Protein AF-A0A8E2AHJ7-F1 (afdb_monomer)

Mean predicted aligned error: 12.25 Å

Radius of gyration: 20.51 Å; Cα contacts (8 Å, |Δi|>4): 464; chains: 1; bounding box: 54×48×53 Å

Organism: NCBI:txid1052685

Structure (mmCIF, N/CA/C/O backbone):
data_AF-A0A8E2AHJ7-F1
#
_entry.id   AF-A0A8E2AHJ7-F1
#
loop_
_atom_site.group_PDB
_atom_site.id
_atom_site.type_symbol
_atom_site.label_atom_id
_atom_site.label_alt_id
_atom_site.label_comp_id
_atom_site.label_asym_id
_atom_site.label_entity_id
_atom_site.label_seq_id
_atom_site.pdbx_PDB_ins_code
_atom_site.Cartn_x
_atom_site.Cartn_y
_atom_site.Cartn_z
_atom_site.occupancy
_atom_site.B_iso_or_equiv
_atom_site.auth_seq_id
_atom_site.auth_comp_id
_atom_site.auth_asym_id
_atom_site.auth_atom_id
_atom_site.pdbx_PDB_model_num
ATOM 1 N N . CYS A 1 1 ? 23.697 7.535 -4.013 1.00 38.28 1 CYS A N 1
ATOM 2 C CA . CYS A 1 1 ? 24.866 7.432 -4.912 1.00 38.28 1 CYS A CA 1
ATOM 3 C C . CYS A 1 1 ? 24.316 6.979 -6.251 1.00 38.28 1 CYS A C 1
ATOM 5 O O . CYS A 1 1 ? 23.629 5.972 -6.249 1.00 38.28 1 CYS A O 1
ATOM 7 N N . GLY A 1 2 ? 24.508 7.725 -7.342 1.00 50.25 2 GLY A N 1
ATOM 8 C CA . GLY A 1 2 ? 23.989 7.288 -8.643 1.00 50.25 2 GLY A CA 1
ATOM 9 C C . GLY A 1 2 ? 24.687 6.004 -9.087 1.00 50.25 2 GLY A C 1
ATOM 10 O O . GLY A 1 2 ? 25.891 5.860 -8.881 1.00 50.25 2 GLY A O 1
ATOM 11 N N . TRP A 1 3 ? 23.940 5.066 -9.654 1.00 55.50 3 TRP A N 1
ATOM 12 C CA . TRP A 1 3 ? 24.527 3.884 -10.275 1.00 55.50 3 TRP A CA 1
ATOM 13 C C . TRP A 1 3 ? 25.276 4.300 -11.548 1.00 55.50 3 TRP A C 1
ATOM 15 O O . TRP A 1 3 ? 24.786 5.137 -12.306 1.00 55.50 3 TRP A O 1
ATOM 25 N N . SER A 1 4 ? 26.453 3.722 -11.791 1.00 62.28 4 SER A N 1
ATOM 26 C CA . SER A 1 4 ? 27.166 3.890 -13.060 1.00 62.28 4 SER A CA 1
ATOM 27 C C . SER A 1 4 ? 26.562 3.004 -14.151 1.00 62.28 4 SER A C 1
ATOM 29 O O . SER A 1 4 ? 25.993 1.951 -13.857 1.00 62.28 4 SER A O 1
ATOM 31 N N . ASP A 1 5 ? 26.762 3.382 -15.417 1.00 65.88 5 ASP A N 1
ATOM 32 C CA . ASP A 1 5 ? 26.319 2.603 -16.584 1.00 65.88 5 ASP A CA 1
ATOM 33 C C . ASP A 1 5 ? 26.797 1.139 -16.537 1.00 65.88 5 ASP A C 1
ATOM 35 O O . ASP A 1 5 ? 26.040 0.220 -16.845 1.00 65.88 5 ASP A O 1
ATOM 39 N N . SER A 1 6 ? 28.030 0.907 -16.074 1.00 67.50 6 SER A N 1
ATOM 40 C CA . SER A 1 6 ? 28.601 -0.434 -15.895 1.00 67.50 6 SER A CA 1
ATOM 41 C C . SER A 1 6 ? 27.872 -1.269 -14.838 1.00 67.50 6 SER A C 1
ATOM 43 O O . SER A 1 6 ? 27.636 -2.455 -15.055 1.00 67.50 6 SER A O 1
ATOM 45 N N . SER A 1 7 ? 27.478 -0.667 -13.712 1.00 65.12 7 SER A N 1
ATOM 46 C CA . SER A 1 7 ? 26.791 -1.370 -12.621 1.00 65.12 7 SER A CA 1
ATOM 47 C C . SER A 1 7 ? 25.373 -1.776 -13.007 1.00 65.12 7 SER A C 1
ATOM 49 O O . SER A 1 7 ? 24.888 -2.824 -12.589 1.00 65.12 7 SER A O 1
ATOM 51 N N . VAL A 1 8 ? 24.700 -0.967 -13.825 1.00 64.06 8 VAL A N 1
ATOM 52 C CA . VAL A 1 8 ? 23.354 -1.296 -14.306 1.00 64.06 8 VAL A CA 1
ATOM 53 C C . VAL A 1 8 ? 23.401 -2.333 -15.423 1.00 64.06 8 VAL A C 1
ATOM 55 O O . VAL A 1 8 ? 22.546 -3.212 -15.440 1.00 64.06 8 VAL A O 1
ATOM 58 N N . GLN A 1 9 ? 24.401 -2.291 -16.313 1.00 67.69 9 GLN A N 1
ATOM 59 C CA . GLN A 1 9 ? 24.616 -3.378 -17.273 1.00 67.69 9 GLN A CA 1
ATOM 60 C C . GLN A 1 9 ? 24.907 -4.698 -16.545 1.00 67.69 9 GLN A C 1
ATOM 62 O O . GLN A 1 9 ? 24.302 -5.712 -16.872 1.00 67.69 9 GLN A O 1
ATOM 67 N N . GLY A 1 10 ? 25.735 -4.673 -15.494 1.00 68.38 10 GLY A N 1
ATOM 68 C CA . GLY A 1 10 ? 25.965 -5.844 -14.644 1.00 68.38 10 GLY A CA 1
ATOM 69 C C . GLY A 1 10 ? 24.680 -6.365 -13.988 1.00 68.38 10 GLY A C 1
ATOM 70 O O . GLY A 1 10 ? 24.435 -7.568 -13.988 1.00 68.38 10 GLY A O 1
ATOM 71 N N . LEU A 1 11 ? 23.810 -5.476 -13.492 1.00 70.00 11 LEU A N 1
ATOM 72 C CA . LEU A 1 11 ? 22.492 -5.863 -12.974 1.00 70.00 11 LEU A CA 1
ATOM 73 C C . LEU A 1 11 ? 21.618 -6.506 -14.059 1.00 70.00 11 LEU A C 1
ATOM 75 O O . LEU A 1 11 ? 20.993 -7.533 -13.812 1.00 70.00 11 LEU A O 1
ATOM 79 N N . ALA A 1 12 ? 21.574 -5.907 -15.245 1.00 68.44 12 ALA A N 1
ATOM 80 C CA . ALA A 1 12 ? 20.868 -6.433 -16.405 1.00 68.44 12 ALA A CA 1
ATOM 81 C C . ALA A 1 12 ? 21.343 -7.857 -16.753 1.00 68.44 12 ALA A C 1
ATOM 83 O O . ALA A 1 12 ? 20.523 -8.770 -16.857 1.00 68.44 12 ALA A O 1
ATOM 84 N N . ASP A 1 13 ? 22.653 -8.066 -16.850 1.00 69.56 13 ASP A N 1
ATOM 85 C CA . ASP A 1 13 ? 23.241 -9.365 -17.182 1.00 69.56 13 ASP A CA 1
ATOM 86 C C . ASP A 1 13 ? 22.927 -10.419 -16.107 1.00 69.56 13 ASP A C 1
ATOM 88 O O . ASP A 1 13 ? 22.545 -11.544 -16.435 1.00 69.56 13 ASP A O 1
ATOM 92 N N . VAL A 1 14 ? 22.991 -10.047 -14.821 1.00 74.38 14 VAL A N 1
ATOM 93 C CA . VAL A 1 14 ? 22.591 -10.921 -13.704 1.00 74.38 14 VAL A CA 1
ATOM 94 C C . VAL A 1 14 ? 21.113 -11.291 -13.803 1.00 74.38 14 VAL A C 1
ATOM 96 O O . VAL A 1 14 ? 20.769 -12.466 -13.710 1.00 74.38 14 VAL A O 1
ATOM 99 N N . LEU A 1 15 ? 20.226 -10.319 -14.023 1.00 73.88 15 LEU A N 1
ATOM 100 C CA . LEU A 1 15 ? 18.787 -10.569 -14.137 1.00 73.88 15 LEU A CA 1
ATOM 101 C C . LEU A 1 15 ? 18.451 -11.463 -15.338 1.00 73.88 15 LEU A C 1
ATOM 103 O O . LEU A 1 15 ? 17.603 -12.346 -15.219 1.00 73.88 15 LEU A O 1
ATOM 107 N N . ALA A 1 16 ? 19.141 -11.282 -16.466 1.00 70.62 16 ALA A N 1
ATOM 108 C CA . ALA A 1 16 ? 18.987 -12.126 -17.648 1.00 70.62 16 ALA A CA 1
ATOM 109 C C . ALA A 1 16 ? 19.493 -13.564 -17.424 1.00 70.62 16 ALA A C 1
ATOM 111 O O . ALA A 1 16 ? 18.956 -14.503 -18.011 1.00 70.62 16 ALA A O 1
ATOM 112 N N . ALA A 1 17 ? 20.506 -13.742 -16.571 1.00 74.06 17 ALA A N 1
ATOM 113 C CA . ALA A 1 17 ? 21.100 -15.039 -16.259 1.00 74.06 17 ALA A CA 1
ATOM 114 C C . ALA A 1 17 ? 20.344 -15.840 -15.184 1.00 74.06 17 ALA A C 1
ATOM 116 O O . ALA A 1 17 ? 20.667 -17.009 -14.975 1.00 74.06 17 ALA A O 1
ATOM 117 N N . LEU A 1 18 ? 19.358 -15.250 -14.497 1.00 70.19 18 LEU A N 1
ATOM 118 C CA . LEU A 1 18 ? 18.588 -15.907 -13.439 1.00 70.19 18 LEU A CA 1
ATOM 119 C C . LEU A 1 18 ? 17.282 -16.514 -13.991 1.00 70.19 18 LEU A C 1
ATOM 121 O O . LEU A 1 18 ? 16.265 -15.815 -14.071 1.00 70.19 18 LEU A O 1
ATOM 125 N N . PRO A 1 19 ? 17.244 -17.816 -14.343 1.00 62.75 19 PRO A N 1
ATOM 126 C CA . PRO A 1 19 ? 15.999 -18.449 -14.749 1.00 62.75 19 PRO A CA 1
ATOM 127 C C . PRO A 1 19 ? 15.025 -18.493 -13.559 1.00 62.75 19 PRO A C 1
ATOM 129 O O . PRO A 1 19 ? 15.405 -18.835 -12.441 1.00 62.75 19 PRO A O 1
ATOM 132 N N . HIS A 1 20 ? 13.749 -18.186 -13.813 1.00 67.69 20 HIS A N 1
ATOM 133 C CA . HIS A 1 20 ? 12.621 -18.328 -12.870 1.00 67.69 20 HIS A CA 1
ATOM 134 C C . HIS A 1 20 ? 12.448 -17.258 -11.779 1.00 67.69 20 HIS A C 1
ATOM 136 O O . HIS A 1 20 ? 11.695 -17.476 -10.824 1.00 67.69 20 HIS A O 1
ATOM 142 N N . VAL A 1 21 ? 13.053 -16.077 -11.913 1.00 71.69 21 VAL A N 1
ATOM 143 C CA . VAL A 1 21 ? 12.698 -14.947 -11.038 1.00 71.69 21 VAL A CA 1
ATOM 144 C C . VAL A 1 21 ? 11.273 -14.495 -11.355 1.00 71.69 21 VAL A C 1
ATOM 146 O O . VAL A 1 21 ? 11.009 -13.947 -12.415 1.00 71.69 21 VAL A O 1
ATOM 149 N N . VAL A 1 22 ? 10.351 -14.718 -10.419 1.00 72.12 22 VAL A N 1
ATOM 150 C CA . VAL A 1 22 ? 8.937 -14.306 -10.529 1.00 72.12 22 VAL A CA 1
ATOM 151 C C . VAL A 1 22 ? 8.574 -13.163 -9.576 1.00 72.12 22 VAL A C 1
ATOM 153 O O . VAL A 1 22 ? 7.546 -12.514 -9.752 1.00 72.12 22 VAL A O 1
ATOM 156 N N . HIS A 1 23 ? 9.418 -12.885 -8.583 1.00 72.94 23 HIS A N 1
ATOM 157 C CA . HIS A 1 23 ? 9.268 -11.776 -7.645 1.00 72.94 23 HIS A CA 1
ATOM 158 C C . HIS A 1 23 ? 10.588 -11.023 -7.579 1.00 72.94 23 HIS A C 1
ATOM 160 O O . HIS A 1 23 ? 11.624 -11.624 -7.299 1.00 72.94 23 HIS A O 1
ATOM 166 N N . LEU A 1 24 ? 10.554 -9.720 -7.836 1.00 74.62 24 LEU A N 1
ATOM 167 C CA . LEU A 1 24 ? 11.760 -8.905 -7.896 1.00 74.62 24 LEU A CA 1
ATOM 168 C C . LEU A 1 24 ? 11.605 -7.651 -7.034 1.00 74.62 24 LEU A C 1
ATOM 170 O O . LEU A 1 24 ? 10.541 -7.035 -7.012 1.00 74.62 24 LEU A O 1
ATOM 174 N N . ARG A 1 25 ? 12.671 -7.263 -6.328 1.00 70.12 25 ARG A N 1
ATOM 175 C CA . ARG A 1 25 ? 12.773 -5.978 -5.630 1.00 70.12 25 ARG A CA 1
ATOM 176 C C . ARG A 1 25 ? 13.968 -5.215 -6.180 1.00 70.12 25 ARG A C 1
ATOM 178 O O . ARG A 1 25 ? 15.078 -5.733 -6.150 1.00 70.12 25 ARG A O 1
ATOM 185 N N . LEU A 1 26 ? 13.745 -3.995 -6.654 1.00 68.81 26 LEU A N 1
ATOM 186 C CA . LEU A 1 26 ? 14.779 -3.148 -7.238 1.00 68.81 26 LEU A CA 1
ATOM 187 C C . LEU A 1 26 ? 14.866 -1.809 -6.513 1.00 68.81 26 LEU A C 1
ATOM 189 O O . LEU A 1 26 ? 13.875 -1.098 -6.358 1.00 68.81 26 LEU A O 1
ATOM 193 N N . GLY A 1 27 ? 16.076 -1.444 -6.101 1.00 67.69 27 GLY A N 1
ATOM 194 C CA . GLY A 1 27 ? 16.412 -0.063 -5.778 1.00 67.69 27 GLY A CA 1
ATOM 195 C C . GLY A 1 27 ? 16.824 0.652 -7.061 1.00 67.69 27 GLY A C 1
ATOM 196 O O . GLY A 1 27 ? 17.926 0.408 -7.540 1.00 67.69 27 GLY A O 1
ATOM 197 N N . ILE A 1 28 ? 15.950 1.475 -7.643 1.00 61.97 28 ILE A N 1
ATOM 198 C CA . ILE A 1 28 ? 16.206 2.141 -8.927 1.00 61.97 28 ILE A CA 1
ATOM 199 C C . ILE A 1 28 ? 16.448 3.629 -8.681 1.00 61.97 28 ILE A C 1
ATOM 201 O O . ILE A 1 28 ? 15.504 4.400 -8.512 1.00 61.97 28 ILE A O 1
ATOM 205 N N . ASP A 1 29 ? 17.707 4.052 -8.722 1.00 57.47 29 ASP A N 1
ATOM 206 C CA . ASP A 1 29 ? 18.032 5.474 -8.848 1.00 57.47 29 ASP A CA 1
ATOM 207 C C . ASP A 1 29 ? 17.966 5.885 -10.332 1.0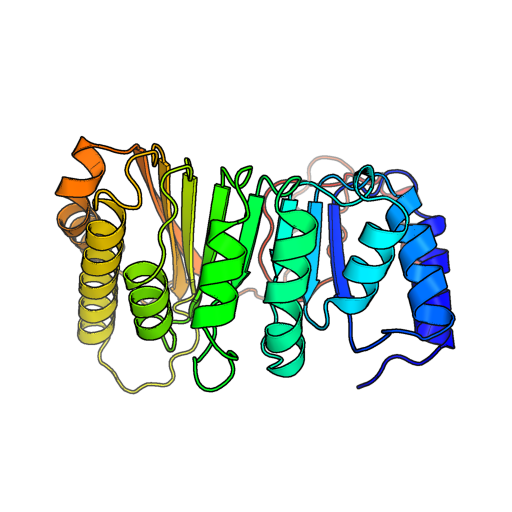0 57.47 29 ASP A C 1
ATOM 209 O O . ASP A 1 29 ? 18.129 5.063 -11.220 1.00 57.47 29 ASP A O 1
ATOM 213 N N . ARG A 1 30 ? 17.633 7.147 -10.620 1.00 58.06 30 ARG A N 1
ATOM 214 C CA . ARG A 1 30 ? 17.278 7.687 -11.957 1.00 58.06 30 ARG A CA 1
ATOM 215 C C . ARG A 1 30 ? 18.035 7.075 -13.161 1.00 58.06 30 ARG A C 1
ATOM 217 O O . ARG A 1 30 ? 19.169 7.462 -13.415 1.00 58.06 30 ARG A O 1
ATOM 224 N N . PHE A 1 31 ? 17.350 6.275 -13.991 1.00 56.44 31 PHE A N 1
ATOM 225 C CA . PHE A 1 31 ? 17.853 5.796 -15.305 1.00 56.44 31 PHE A CA 1
ATOM 226 C C . PHE A 1 31 ? 17.007 6.233 -16.507 1.00 56.44 31 PHE A C 1
ATOM 228 O O . PHE A 1 31 ? 17.090 5.655 -17.585 1.00 56.44 31 PHE A O 1
ATOM 235 N N . VAL A 1 32 ? 16.123 7.210 -16.323 1.00 55.34 32 VAL A N 1
ATOM 236 C CA . VAL A 1 32 ? 15.108 7.542 -17.332 1.00 55.34 32 VAL A CA 1
ATOM 237 C C . VAL A 1 32 ? 15.762 8.117 -18.587 1.00 55.34 32 VAL A C 1
ATOM 239 O O . VAL A 1 32 ? 16.493 9.102 -18.491 1.00 55.34 32 VAL A O 1
ATOM 242 N N . GLY A 1 33 ? 15.469 7.532 -19.751 1.00 53.22 33 GLY A N 1
ATOM 243 C CA . GLY A 1 33 ? 15.958 8.022 -21.044 1.00 53.22 33 GLY A CA 1
ATOM 244 C C . GLY A 1 33 ? 17.456 7.820 -21.287 1.00 53.22 33 GLY A C 1
ATOM 245 O O . GLY A 1 33 ? 18.016 8.458 -22.179 1.00 53.22 33 GLY A O 1
ATOM 246 N N . THR A 1 34 ? 18.119 6.964 -20.504 1.00 64.88 34 THR A N 1
ATOM 247 C CA . THR A 1 34 ? 19.483 6.517 -20.801 1.00 64.88 34 THR A CA 1
ATOM 248 C C . THR A 1 34 ? 19.435 5.181 -21.539 1.00 64.88 34 THR A C 1
ATOM 250 O O . THR A 1 34 ? 18.575 4.343 -21.268 1.00 64.88 34 THR A O 1
ATOM 253 N N . ARG A 1 35 ? 20.414 4.934 -22.421 1.00 68.12 35 ARG A N 1
ATOM 254 C CA . ARG A 1 35 ? 20.583 3.643 -23.124 1.00 68.12 35 ARG A CA 1
ATOM 255 C C . ARG A 1 35 ? 20.568 2.447 -22.164 1.00 68.12 35 ARG A C 1
ATOM 257 O O . ARG A 1 35 ? 20.163 1.350 -22.518 1.00 68.12 35 ARG A O 1
ATOM 264 N N . VAL A 1 36 ? 21.036 2.673 -20.946 1.00 65.06 36 VAL A N 1
ATOM 265 C CA . VAL A 1 36 ? 21.163 1.675 -19.894 1.00 65.06 36 VAL A CA 1
ATOM 266 C C . VAL A 1 36 ? 19.824 1.407 -19.191 1.00 65.06 36 VAL A C 1
ATOM 268 O O . VAL A 1 36 ? 19.505 0.254 -18.902 1.00 65.06 36 VAL A O 1
ATOM 271 N N . GLY A 1 37 ? 19.000 2.439 -18.978 1.00 70.50 37 GLY A N 1
ATOM 272 C CA . GLY A 1 37 ? 17.613 2.272 -18.535 1.00 70.50 37 GLY A CA 1
ATOM 273 C C . GLY A 1 37 ? 16.765 1.505 -19.553 1.00 70.50 37 GLY A C 1
ATOM 274 O O . GLY A 1 37 ? 15.953 0.669 -19.160 1.00 70.50 37 GLY A O 1
ATOM 275 N N . ASP A 1 38 ? 17.016 1.723 -20.847 1.00 76.94 38 ASP A N 1
ATOM 276 C CA . ASP A 1 38 ? 16.379 0.978 -21.936 1.00 76.94 38 ASP A CA 1
ATOM 277 C C . ASP A 1 38 ? 16.730 -0.517 -21.906 1.00 76.94 38 ASP A C 1
ATOM 279 O O . ASP A 1 38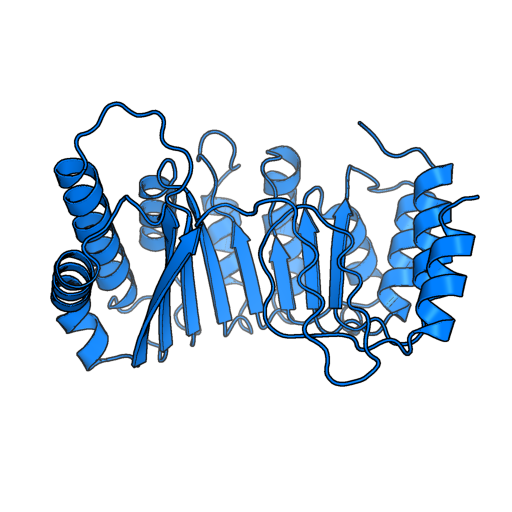 ? 15.827 -1.352 -21.959 1.00 76.94 38 ASP A O 1
ATOM 283 N N . THR A 1 39 ? 18.014 -0.864 -21.742 1.00 75.06 39 THR A N 1
ATOM 284 C CA . THR A 1 39 ? 18.455 -2.265 -21.602 1.00 75.06 39 THR A CA 1
ATOM 285 C C . THR A 1 39 ? 17.795 -2.946 -20.402 1.00 75.06 39 THR A C 1
ATOM 287 O O . THR A 1 39 ? 17.318 -4.078 -20.509 1.00 75.06 39 THR A O 1
ATOM 290 N N . LEU A 1 40 ? 17.740 -2.264 -19.252 1.00 75.75 40 LEU A N 1
ATOM 291 C CA . LEU A 1 40 ? 17.094 -2.802 -18.056 1.00 75.75 40 LEU A CA 1
ATOM 292 C C . LEU A 1 40 ? 15.591 -3.015 -18.286 1.00 75.75 40 LEU A C 1
ATOM 294 O O . LEU A 1 40 ? 15.054 -4.046 -17.881 1.00 75.75 40 LEU A O 1
ATOM 298 N N . ALA A 1 41 ? 14.919 -2.087 -18.973 1.00 79.75 41 ALA A N 1
ATOM 299 C CA . ALA A 1 41 ? 13.510 -2.234 -19.315 1.00 79.75 41 ALA A CA 1
ATOM 300 C C . ALA A 1 41 ? 13.254 -3.439 -20.237 1.00 79.75 41 ALA A C 1
ATOM 302 O O . ALA A 1 41 ? 12.337 -4.220 -19.982 1.00 79.75 41 ALA A O 1
ATOM 303 N N . ASP A 1 42 ? 14.094 -3.641 -21.257 1.00 82.06 42 ASP A N 1
ATOM 304 C CA . ASP A 1 42 ? 13.991 -4.784 -22.175 1.00 82.06 42 ASP A CA 1
ATOM 305 C C . ASP A 1 42 ? 14.136 -6.132 -21.455 1.00 82.06 42 ASP A C 1
ATOM 307 O O . ASP A 1 42 ? 13.495 -7.118 -21.826 1.00 82.06 42 ASP A O 1
ATOM 311 N N . ILE A 1 43 ? 14.981 -6.196 -20.424 1.00 78.50 43 ILE A N 1
ATOM 312 C CA . ILE A 1 43 ? 15.179 -7.410 -19.625 1.00 78.50 43 ILE A CA 1
ATOM 313 C C . ILE A 1 43 ? 13.984 -7.648 -18.713 1.00 78.50 43 ILE A C 1
ATOM 315 O O . ILE A 1 43 ? 13.448 -8.753 -18.703 1.00 78.50 43 ILE A O 1
ATOM 319 N N . LEU A 1 44 ? 13.509 -6.617 -18.011 1.00 78.69 44 LEU A N 1
ATOM 320 C CA . LEU A 1 44 ? 12.347 -6.737 -17.130 1.00 78.69 44 LEU A CA 1
ATOM 321 C C . LEU A 1 44 ? 11.095 -7.192 -17.884 1.00 78.69 44 LEU A C 1
ATOM 323 O O . LEU A 1 44 ? 10.363 -8.043 -17.379 1.00 78.69 44 LEU A O 1
ATOM 327 N N . VAL A 1 45 ? 10.898 -6.705 -19.112 1.00 82.62 45 VAL A N 1
ATOM 328 C CA . VAL A 1 45 ? 9.811 -7.152 -19.994 1.00 82.62 45 VAL A CA 1
ATOM 329 C C . VAL A 1 45 ? 9.906 -8.656 -20.300 1.00 82.62 45 VAL A C 1
ATOM 331 O O . VAL A 1 45 ? 8.896 -9.354 -20.351 1.00 82.62 45 VAL A O 1
ATOM 334 N N . LYS A 1 46 ? 11.118 -9.202 -20.442 1.00 82.19 46 LYS A N 1
ATOM 335 C CA . LYS A 1 46 ? 11.325 -10.635 -20.713 1.00 82.19 46 LYS A CA 1
ATOM 336 C C . LYS A 1 46 ? 11.152 -11.524 -19.478 1.00 82.19 46 LYS A C 1
ATOM 338 O O . LYS A 1 46 ? 10.928 -12.722 -19.636 1.00 82.19 46 LYS A O 1
ATOM 343 N N . MET A 1 47 ? 11.236 -10.974 -18.264 1.00 73.50 47 MET A N 1
ATOM 344 C CA . MET A 1 47 ? 11.287 -11.754 -17.017 1.00 73.50 47 MET A CA 1
ATOM 345 C C . MET A 1 47 ? 9.940 -12.324 -16.529 1.00 73.50 47 MET A C 1
ATOM 347 O O . MET A 1 47 ? 9.932 -13.014 -15.517 1.00 73.50 47 MET A O 1
ATOM 351 N N . GLN A 1 48 ? 8.810 -12.091 -17.214 1.00 75.69 48 GLN A N 1
ATOM 352 C CA . GLN A 1 48 ? 7.474 -12.614 -16.838 1.00 75.69 48 GLN A CA 1
ATOM 353 C C . GLN A 1 48 ? 7.172 -12.526 -15.324 1.00 75.69 48 GLN A C 1
ATOM 355 O O . GLN A 1 48 ? 6.714 -13.482 -14.687 1.00 75.69 48 GLN A O 1
ATOM 360 N N . LEU A 1 49 ? 7.470 -11.373 -14.721 1.00 72.06 49 LEU A N 1
ATOM 361 C CA . LEU A 1 49 ? 7.356 -11.178 -13.278 1.00 72.06 49 LEU A CA 1
ATOM 362 C C . LEU A 1 49 ? 5.890 -11.264 -12.820 1.00 72.06 49 LEU A C 1
ATOM 364 O O . LEU A 1 49 ? 4.981 -10.736 -13.457 1.00 72.06 49 LEU A O 1
ATOM 368 N N . LYS A 1 50 ? 5.661 -11.872 -11.652 1.00 71.75 50 LYS A N 1
ATOM 369 C CA . LYS A 1 50 ? 4.373 -11.860 -10.937 1.00 71.75 50 LYS A CA 1
ATOM 370 C C . LYS A 1 50 ? 4.245 -10.668 -9.995 1.00 71.75 50 LYS A C 1
ATOM 372 O O 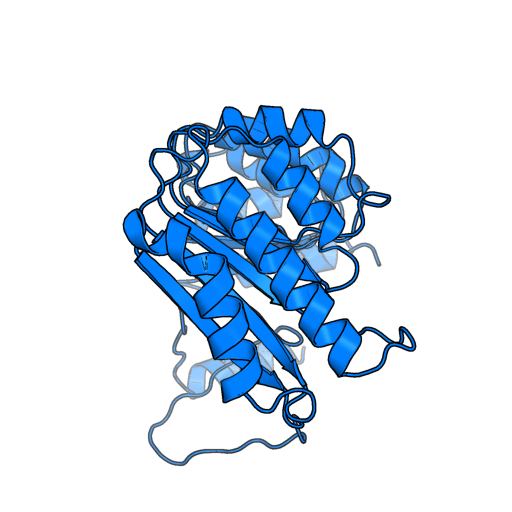. LYS A 1 50 ? 3.145 -10.143 -9.833 1.00 71.75 50 LYS A O 1
ATOM 377 N N . SER A 1 51 ? 5.345 -10.234 -9.377 1.00 73.75 51 SER A N 1
ATOM 378 C CA . SER A 1 51 ? 5.371 -9.003 -8.581 1.00 73.75 51 SER A CA 1
ATOM 379 C C . SER A 1 51 ? 6.682 -8.244 -8.710 1.00 73.75 51 SER A C 1
ATOM 381 O O . SER A 1 51 ? 7.752 -8.851 -8.793 1.00 73.75 51 SER A O 1
ATOM 383 N N . LEU A 1 52 ? 6.599 -6.922 -8.592 1.00 76.25 52 LEU A N 1
ATOM 384 C CA . LEU A 1 52 ? 7.757 -6.040 -8.575 1.00 76.25 52 LEU A CA 1
ATOM 385 C C . LEU A 1 52 ? 7.657 -5.031 -7.434 1.00 76.25 52 LEU A C 1
ATOM 387 O O . LEU A 1 52 ? 6.647 -4.356 -7.271 1.00 76.25 52 LEU A O 1
ATOM 391 N N . ALA A 1 53 ? 8.715 -4.926 -6.641 1.00 71.94 53 ALA A N 1
ATOM 392 C CA . ALA A 1 53 ? 8.858 -3.929 -5.594 1.00 71.94 53 ALA A CA 1
ATOM 393 C C . ALA A 1 53 ? 9.960 -2.942 -5.963 1.00 71.94 53 ALA A C 1
ATOM 395 O O . ALA A 1 53 ? 11.031 -3.347 -6.408 1.00 71.94 53 ALA A O 1
ATOM 396 N N . ILE A 1 54 ? 9.714 -1.651 -5.773 1.00 70.44 54 ILE A N 1
ATOM 397 C CA . ILE A 1 54 ? 10.624 -0.590 -6.190 1.00 70.44 54 ILE A CA 1
ATOM 398 C C . ILE A 1 54 ? 10.859 0.382 -5.060 1.00 70.44 54 ILE A C 1
ATOM 400 O O . ILE A 1 54 ? 9.927 0.870 -4.425 1.00 70.44 54 ILE A O 1
ATOM 404 N N . SER A 1 55 ? 12.133 0.691 -4.869 1.00 69.00 55 SER A N 1
ATOM 405 C CA . SER A 1 55 ? 12.606 1.785 -4.040 1.00 69.00 55 SER A CA 1
ATOM 406 C C . SER A 1 55 ? 13.335 2.772 -4.945 1.00 69.00 55 SER A C 1
ATOM 408 O O . SER A 1 55 ? 14.434 2.478 -5.402 1.00 69.00 55 SER A O 1
ATOM 410 N N . GLY A 1 56 ? 12.721 3.918 -5.240 1.00 67.75 56 GLY A N 1
ATOM 411 C CA . GLY A 1 56 ? 13.309 4.954 -6.097 1.00 67.75 56 GLY A CA 1
ATOM 412 C C . GLY A 1 56 ? 12.457 5.283 -7.324 1.00 67.75 56 GLY A C 1
ATOM 413 O O . GLY A 1 56 ? 11.238 5.146 -7.301 1.00 67.75 56 GLY A O 1
ATOM 414 N N . HIS A 1 57 ? 13.081 5.782 -8.387 1.00 69.00 57 HIS A N 1
ATOM 415 C CA . HIS A 1 57 ? 12.404 6.373 -9.541 1.00 69.00 57 HIS A CA 1
ATOM 416 C C . HIS A 1 57 ? 11.665 5.363 -10.432 1.00 69.00 57 HIS A C 1
ATOM 418 O O . HIS A 1 57 ? 12.166 4.289 -10.747 1.00 69.00 57 HIS A O 1
ATOM 424 N N . CYS A 1 58 ? 10.495 5.771 -10.939 1.00 70.75 58 CYS A N 1
ATOM 425 C CA . CYS A 1 58 ? 9.605 4.914 -11.732 1.00 70.75 58 CYS A CA 1
ATOM 426 C C . CYS A 1 58 ? 9.915 4.860 -13.239 1.00 70.75 58 CYS A C 1
ATOM 428 O O . CYS A 1 58 ? 9.232 4.142 -13.962 1.00 70.75 58 CYS A O 1
ATOM 430 N N . GLY A 1 59 ? 10.875 5.630 -13.762 1.00 71.38 59 GLY A N 1
ATOM 431 C CA . GLY A 1 59 ? 10.980 5.809 -15.219 1.00 71.38 59 GLY A CA 1
ATOM 432 C C . GLY A 1 59 ? 11.319 4.537 -15.996 1.00 71.38 59 GLY A C 1
ATOM 433 O O . GLY A 1 59 ? 10.720 4.314 -17.038 1.00 71.38 59 GLY A O 1
ATOM 434 N N . VAL A 1 60 ? 12.146 3.643 -15.443 1.00 73.62 60 VAL A N 1
ATOM 435 C CA . VAL A 1 60 ? 12.398 2.327 -16.062 1.00 73.62 60 VAL A CA 1
ATOM 436 C C . VAL A 1 60 ? 11.104 1.520 -16.194 1.00 73.62 60 VAL A C 1
ATOM 438 O O . VAL A 1 60 ? 10.911 0.850 -17.200 1.00 73.62 60 VAL A O 1
ATOM 441 N N . LEU A 1 61 ? 10.169 1.622 -15.241 1.00 76.62 61 LEU A N 1
ATOM 442 C CA . LEU A 1 61 ? 8.865 0.962 -15.372 1.00 76.62 61 LEU A CA 1
ATOM 443 C C . LEU A 1 61 ? 7.970 1.589 -16.417 1.00 76.62 61 LEU A C 1
ATOM 445 O O . LEU A 1 61 ? 7.277 0.868 -17.122 1.00 76.62 61 LEU A O 1
ATOM 449 N N . MET A 1 62 ? 7.976 2.915 -16.513 1.00 77.94 62 MET A N 1
ATOM 450 C CA . MET A 1 62 ? 7.253 3.604 -17.580 1.00 77.94 62 MET A CA 1
ATOM 451 C C . MET A 1 62 ? 7.740 3.102 -18.940 1.00 77.94 62 MET A C 1
ATOM 453 O O . MET A 1 62 ? 6.949 2.833 -19.840 1.00 77.94 62 MET A O 1
ATOM 457 N N . ASP A 1 63 ? 9.050 2.917 -19.062 1.00 78.44 63 ASP A N 1
ATOM 458 C CA . ASP A 1 63 ? 9.703 2.428 -20.267 1.00 78.44 63 ASP A CA 1
ATOM 459 C C . ASP A 1 63 ? 9.457 0.927 -20.508 1.00 78.44 63 ASP A C 1
ATOM 461 O O . ASP A 1 63 ? 9.291 0.534 -21.664 1.00 78.44 63 ASP A O 1
ATOM 465 N N . CYS A 1 64 ? 9.331 0.105 -19.457 1.00 78.94 64 CYS A N 1
ATOM 466 C CA . CYS A 1 64 ? 8.840 -1.277 -19.562 1.00 78.94 64 CYS A CA 1
ATOM 467 C C . CYS A 1 64 ? 7.401 -1.307 -20.089 1.00 78.94 64 CYS A C 1
ATOM 469 O O . CYS A 1 64 ? 7.094 -2.040 -21.023 1.00 78.94 64 CYS A O 1
ATOM 471 N N . PHE A 1 65 ? 6.525 -0.474 -19.518 1.00 76.81 65 PHE A N 1
ATOM 472 C CA . PHE A 1 65 ? 5.099 -0.464 -19.839 1.00 76.81 65 PHE A CA 1
ATOM 473 C C . PHE A 1 65 ? 4.861 -0.034 -21.283 1.00 76.81 65 PHE A C 1
ATOM 475 O O . PHE A 1 65 ? 4.032 -0.608 -21.979 1.00 76.81 65 PHE A O 1
ATOM 482 N N . ARG A 1 66 ? 5.612 0.970 -21.752 1.00 80.94 66 ARG A N 1
ATOM 483 C CA . ARG A 1 66 ? 5.565 1.431 -23.146 1.00 80.94 66 ARG A CA 1
ATOM 484 C C . ARG A 1 66 ? 5.969 0.348 -24.144 1.00 80.94 66 ARG A C 1
ATOM 486 O O . ARG A 1 66 ? 5.476 0.375 -25.266 1.00 80.94 66 ARG A O 1
ATOM 493 N N . ARG A 1 67 ? 6.875 -0.555 -23.758 1.00 84.06 67 ARG A N 1
ATOM 494 C CA . ARG A 1 67 ? 7.334 -1.665 -24.605 1.00 84.06 67 ARG A CA 1
ATOM 495 C C . ARG A 1 67 ? 6.324 -2.801 -24.622 1.00 84.06 67 ARG A C 1
ATOM 497 O O . ARG A 1 67 ? 5.926 -3.239 -25.695 1.00 84.06 67 ARG A O 1
ATOM 504 N N . ASP A 1 68 ? 5.913 -3.253 -23.442 1.00 81.62 68 ASP A N 1
ATOM 505 C CA . ASP A 1 68 ? 4.928 -4.316 -23.289 1.00 81.62 68 ASP A CA 1
ATOM 506 C C . ASP A 1 68 ? 4.120 -4.125 -21.990 1.00 81.62 68 ASP A C 1
ATOM 508 O O . ASP A 1 68 ? 4.588 -4.471 -20.898 1.00 81.62 68 ASP A O 1
ATOM 512 N N . PRO A 1 69 ? 2.881 -3.611 -22.087 1.00 76.38 69 PRO A N 1
ATOM 513 C CA . PRO A 1 69 ? 1.979 -3.473 -20.947 1.00 76.38 69 PRO A CA 1
ATOM 514 C C . PRO A 1 69 ? 1.694 -4.792 -20.224 1.00 76.38 69 PRO A C 1
ATOM 516 O O . PRO A 1 69 ? 1.452 -4.791 -19.017 1.00 76.38 69 PRO A O 1
ATOM 519 N N . SER A 1 70 ? 1.715 -5.913 -20.953 1.00 74.94 70 SER A N 1
ATOM 520 C CA . SER A 1 70 ? 1.393 -7.238 -20.418 1.00 74.94 70 SER A CA 1
ATOM 521 C C . SER A 1 70 ? 2.538 -7.851 -19.612 1.00 74.94 70 SER A C 1
ATOM 523 O O . SER A 1 70 ? 2.304 -8.743 -18.795 1.00 74.94 70 SER A O 1
ATOM 525 N N . ALA A 1 71 ? 3.756 -7.340 -19.801 1.00 70.25 71 ALA A N 1
ATOM 526 C CA . ALA A 1 71 ? 4.945 -7.809 -19.110 1.00 70.25 71 ALA A CA 1
ATOM 527 C C . ALA A 1 71 ? 5.131 -7.196 -17.716 1.00 70.25 71 ALA A C 1
ATOM 529 O O . ALA A 1 71 ? 5.901 -7.728 -16.910 1.00 70.25 71 ALA A O 1
ATOM 530 N N . ILE A 1 72 ? 4.439 -6.093 -17.399 1.00 71.25 72 ILE A N 1
ATOM 531 C CA . ILE A 1 72 ? 4.497 -5.536 -16.048 1.00 71.25 72 ILE A CA 1
ATOM 532 C C . ILE A 1 72 ? 3.649 -6.394 -15.103 1.00 71.25 72 ILE A C 1
ATOM 534 O O . ILE A 1 72 ? 2.474 -6.649 -15.383 1.00 71.25 72 ILE A O 1
ATOM 538 N N . PRO A 1 73 ? 4.201 -6.811 -13.948 1.00 70.88 73 PRO A N 1
ATOM 539 C CA . PRO A 1 73 ? 3.445 -7.574 -12.974 1.00 70.88 73 PRO A CA 1
ATOM 540 C C . PRO A 1 73 ? 2.208 -6.815 -12.505 1.00 70.88 73 PRO A C 1
ATOM 542 O O . PRO A 1 73 ? 2.251 -5.621 -12.204 1.00 70.88 73 PRO A O 1
ATOM 545 N N . ARG A 1 74 ? 1.115 -7.556 -12.321 1.00 77.69 74 ARG A N 1
ATOM 546 C CA . ARG A 1 74 ? -0.140 -7.019 -11.775 1.00 77.69 74 ARG A CA 1
ATOM 547 C C . ARG A 1 74 ? -0.025 -6.584 -10.309 1.00 77.69 74 ARG A C 1
ATOM 549 O O . ARG A 1 74 ? -0.935 -5.942 -9.790 1.00 77.69 74 ARG A O 1
ATOM 556 N N . ALA A 1 75 ? 1.075 -6.941 -9.644 1.00 76.25 75 ALA A N 1
ATOM 557 C CA . ALA A 1 75 ? 1.402 -6.554 -8.281 1.00 76.25 75 ALA A CA 1
ATOM 558 C C . ALA A 1 75 ? 2.640 -5.646 -8.250 1.00 76.25 75 ALA A C 1
ATOM 560 O O . ALA A 1 75 ? 3.752 -6.090 -8.550 1.00 76.25 75 ALA A O 1
ATOM 561 N N . LEU A 1 76 ? 2.445 -4.397 -7.825 1.00 83.38 76 LEU A N 1
ATOM 562 C CA . LEU A 1 76 ? 3.505 -3.406 -7.648 1.00 83.38 76 LEU A CA 1
ATOM 563 C C . LEU A 1 76 ? 3.631 -3.034 -6.170 1.00 83.38 76 LEU A C 1
ATOM 565 O O . LEU A 1 76 ? 2.626 -2.893 -5.481 1.00 83.38 76 LEU A O 1
ATOM 569 N N . ALA A 1 77 ? 4.845 -2.810 -5.683 1.00 80.06 77 ALA A N 1
ATOM 570 C CA . ALA A 1 77 ? 5.071 -2.140 -4.410 1.00 80.06 77 ALA A CA 1
ATOM 571 C C . ALA A 1 77 ? 6.038 -0.971 -4.569 1.00 80.06 77 ALA A C 1
ATOM 573 O O . ALA A 1 77 ? 7.064 -1.102 -5.228 1.00 80.06 77 ALA A O 1
ATOM 574 N N . PHE A 1 78 ? 5.720 0.154 -3.943 1.00 79.06 78 PHE A N 1
ATOM 575 C CA . PHE A 1 78 ? 6.485 1.387 -3.985 1.00 79.06 78 PHE A CA 1
ATOM 576 C C . PHE A 1 78 ? 6.894 1.786 -2.564 1.00 79.06 78 PHE A C 1
ATOM 578 O O . PHE A 1 78 ? 6.055 2.131 -1.731 1.00 79.06 78 PHE A O 1
ATOM 585 N N . ASP A 1 79 ? 8.190 1.693 -2.284 1.00 75.50 79 ASP A N 1
ATOM 586 C CA . ASP A 1 79 ? 8.798 1.917 -0.970 1.00 75.50 79 ASP A CA 1
ATOM 587 C C . ASP A 1 79 ? 9.938 2.931 -1.134 1.00 75.50 79 ASP A C 1
ATOM 589 O O . ASP A 1 79 ? 11.110 2.562 -1.156 1.00 75.50 79 ASP A O 1
ATOM 593 N N . SER A 1 80 ? 9.591 4.203 -1.374 1.00 70.44 80 SER A N 1
ATOM 594 C CA . SER A 1 80 ? 10.563 5.274 -1.621 1.00 70.44 80 SER A CA 1
ATOM 595 C C . SER A 1 80 ? 10.316 6.490 -0.738 1.00 70.44 80 SER A C 1
ATOM 597 O O . SER A 1 80 ? 9.200 6.996 -0.651 1.00 70.44 80 SER A O 1
ATOM 599 N N . VAL A 1 81 ? 11.397 7.014 -0.163 1.00 67.00 81 VAL A N 1
ATOM 600 C CA . VAL A 1 81 ? 11.434 8.309 0.534 1.00 67.00 81 VAL A CA 1
ATOM 601 C C . VAL A 1 81 ? 11.888 9.456 -0.380 1.00 67.00 81 VAL A C 1
ATOM 603 O O . VAL A 1 81 ? 12.022 10.584 0.079 1.00 67.00 81 VAL A O 1
ATOM 606 N N . ASP A 1 82 ? 12.162 9.204 -1.665 1.00 70.38 82 ASP A N 1
ATOM 607 C CA . ASP A 1 82 ? 12.600 10.248 -2.600 1.00 70.38 82 ASP A CA 1
ATOM 608 C C . ASP A 1 82 ? 11.389 11.015 -3.161 1.00 70.38 82 ASP A C 1
ATOM 610 O O . ASP A 1 82 ? 10.539 10.452 -3.859 1.00 70.38 82 ASP A O 1
ATOM 614 N N . MET A 1 83 ? 11.329 12.328 -2.910 1.00 70.31 83 MET A N 1
ATOM 615 C CA . MET A 1 83 ? 10.274 13.209 -3.432 1.00 70.31 83 MET A CA 1
ATOM 616 C C . MET A 1 83 ? 10.135 13.147 -4.954 1.00 70.31 83 MET A C 1
ATOM 618 O O . MET A 1 83 ? 9.037 13.253 -5.503 1.00 70.31 83 MET A O 1
ATOM 622 N N . LEU A 1 84 ? 11.254 13.034 -5.667 1.00 71.38 84 LEU A N 1
ATOM 623 C CA . LEU A 1 84 ? 11.269 13.068 -7.124 1.00 71.38 84 LEU A CA 1
ATOM 624 C C . LEU A 1 84 ? 10.784 11.737 -7.703 1.00 71.38 84 LEU A C 1
ATOM 626 O O . LEU A 1 84 ? 10.144 11.732 -8.757 1.00 71.38 84 LEU A O 1
ATOM 630 N N . ALA A 1 85 ? 10.988 10.633 -6.983 1.00 72.56 85 ALA A N 1
ATOM 631 C CA . ALA A 1 85 ? 10.335 9.369 -7.285 1.00 72.56 85 ALA A CA 1
ATOM 632 C C . ALA A 1 85 ? 8.812 9.476 -7.090 1.00 72.56 85 ALA A C 1
ATOM 634 O O . ALA A 1 85 ? 8.055 9.128 -8.002 1.00 72.56 85 ALA A O 1
ATOM 635 N N . TRP A 1 86 ? 8.364 10.067 -5.976 1.00 76.25 86 TRP A N 1
ATOM 636 C CA . TRP A 1 86 ? 6.946 10.322 -5.693 1.00 76.25 86 TRP A CA 1
ATOM 637 C C . TRP A 1 86 ? 6.245 11.179 -6.746 1.00 76.25 86 TRP A C 1
ATOM 639 O O . TRP A 1 86 ? 5.110 10.885 -7.104 1.00 76.25 86 TRP A O 1
ATOM 649 N N . ARG A 1 87 ? 6.911 12.198 -7.303 1.00 77.62 87 ARG A N 1
ATOM 650 C CA . ARG A 1 87 ? 6.340 13.014 -8.394 1.00 77.62 87 ARG A CA 1
ATOM 651 C C . ARG A 1 87 ? 6.082 12.215 -9.673 1.00 77.62 87 ARG A C 1
ATOM 653 O O . ARG A 1 87 ? 5.173 12.546 -10.424 1.00 77.62 87 ARG A O 1
ATOM 660 N N . SER A 1 88 ? 6.873 11.175 -9.934 1.00 77.94 88 SER A N 1
ATOM 661 C CA . SER A 1 88 ? 6.699 10.322 -11.120 1.00 77.94 88 SER A CA 1
ATOM 662 C C . SER A 1 88 ? 5.658 9.213 -10.933 1.00 77.94 88 SER A C 1
ATOM 664 O O . SER A 1 88 ? 5.131 8.688 -11.914 1.00 77.94 88 SER A O 1
ATOM 666 N N . PHE A 1 89 ? 5.327 8.882 -9.684 1.00 84.38 89 PHE A N 1
ATOM 667 C CA . PHE A 1 89 ? 4.475 7.748 -9.343 1.00 84.38 89 PHE A CA 1
ATOM 668 C C . PHE A 1 89 ? 3.017 7.867 -9.846 1.00 84.38 89 PHE A C 1
ATOM 670 O O . PHE A 1 89 ? 2.531 6.902 -10.438 1.00 84.38 89 PHE A O 1
ATOM 677 N N . PRO A 1 90 ? 2.324 9.025 -9.759 1.00 87.94 90 PRO A N 1
ATOM 678 C CA . PRO A 1 90 ? 0.980 9.174 -10.327 1.00 87.94 90 PRO A CA 1
ATOM 679 C C . PRO A 1 90 ? 0.919 8.909 -11.836 1.00 87.94 90 PRO A C 1
ATOM 681 O O . PRO A 1 90 ? -0.036 8.322 -12.342 1.00 87.94 90 PRO A O 1
ATOM 684 N N . SER A 1 91 ? 1.959 9.311 -12.574 1.00 86.44 91 SER A N 1
ATOM 685 C CA . SER A 1 91 ? 2.039 9.054 -14.016 1.00 86.44 91 SER A CA 1
ATOM 686 C C . SER A 1 91 ? 2.154 7.558 -14.319 1.00 86.44 91 SER A C 1
ATOM 688 O O . SER A 1 91 ? 1.512 7.086 -15.256 1.00 86.44 91 SER A O 1
ATOM 690 N N . LEU A 1 92 ? 2.897 6.808 -13.496 1.00 85.62 92 LEU A N 1
ATOM 691 C CA . LEU A 1 92 ? 2.978 5.348 -13.590 1.00 85.62 92 LEU A CA 1
ATOM 692 C C . LEU A 1 92 ? 1.636 4.680 -13.311 1.00 85.62 92 LEU A C 1
ATOM 694 O O . LEU A 1 92 ? 1.187 3.859 -14.108 1.00 85.62 92 LEU A O 1
ATOM 698 N N . LEU A 1 93 ? 0.958 5.073 -12.234 1.00 89.12 93 LEU A N 1
ATOM 699 C CA . LEU A 1 93 ? -0.358 4.528 -11.894 1.00 89.12 93 LEU A CA 1
ATOM 700 C C . LEU A 1 93 ? -1.375 4.736 -13.022 1.00 89.12 93 LEU A C 1
ATOM 702 O O . LEU A 1 93 ? -2.112 3.817 -13.363 1.00 89.12 93 LEU A O 1
ATOM 706 N N . ARG A 1 94 ? -1.370 5.905 -13.674 1.00 88.81 94 ARG A N 1
ATOM 707 C CA . ARG A 1 94 ? -2.250 6.170 -14.825 1.00 88.81 94 ARG A CA 1
ATOM 708 C C . ARG A 1 94 ? -1.982 5.240 -15.997 1.00 88.81 94 ARG A C 1
ATOM 710 O O . ARG A 1 94 ? -2.937 4.769 -16.610 1.00 88.81 94 ARG A O 1
ATOM 717 N N . GLN A 1 95 ? -0.717 4.969 -16.302 1.00 85.69 95 GLN A N 1
ATOM 718 C CA . GLN A 1 95 ? -0.368 4.017 -17.355 1.00 85.69 95 GLN A CA 1
ATOM 719 C C . GLN A 1 95 ? -0.820 2.602 -16.983 1.00 85.69 95 GLN A C 1
ATOM 721 O O . GLN A 1 95 ? -1.450 1.923 -17.787 1.00 85.69 95 GLN A O 1
ATOM 726 N N . MET A 1 96 ? -0.616 2.204 -15.729 1.00 85.94 96 MET A N 1
ATOM 727 C CA . MET A 1 96 ? -0.976 0.877 -15.224 1.00 85.94 96 MET A CA 1
ATOM 728 C C . MET A 1 96 ? -2.453 0.716 -14.827 1.00 85.94 96 MET A C 1
ATOM 730 O O . MET A 1 96 ? -2.845 -0.347 -14.345 1.00 85.94 96 MET A O 1
ATOM 734 N N . SER A 1 97 ? -3.282 1.740 -15.031 1.00 88.19 97 SER A N 1
ATOM 735 C CA . SER A 1 97 ? -4.650 1.824 -14.502 1.00 88.19 97 SER A CA 1
ATOM 736 C C . SER A 1 97 ? -5.547 0.630 -14.861 1.00 88.19 97 SER A C 1
ATOM 738 O O . SER A 1 97 ? -6.352 0.184 -14.043 1.00 88.19 97 SER A O 1
ATOM 740 N N . GLY A 1 98 ? -5.371 0.073 -16.061 1.00 87.00 98 GLY A N 1
ATOM 741 C CA . GLY A 1 98 ? -6.097 -1.104 -16.547 1.00 87.00 98 GLY A CA 1
ATOM 742 C C . GLY A 1 98 ? -5.424 -2.457 -16.290 1.00 87.00 98 GLY A C 1
ATOM 743 O O . GLY A 1 98 ? -5.872 -3.438 -16.864 1.00 87.00 98 GLY A O 1
ATOM 744 N N . HIS A 1 99 ? -4.341 -2.523 -15.507 1.00 84.94 99 HIS A N 1
ATOM 745 C CA . HIS A 1 99 ? -3.545 -3.752 -15.318 1.00 84.94 99 HIS A CA 1
ATOM 746 C C . HIS A 1 99 ? -3.166 -4.034 -13.855 1.00 84.94 99 HIS A C 1
ATOM 748 O O . HIS A 1 99 ? -2.873 -5.176 -13.497 1.00 84.94 99 HIS A O 1
ATOM 754 N N . LEU A 1 100 ? -3.143 -3.004 -13.007 1.00 89.12 100 LEU A N 1
ATOM 755 C CA . LEU A 1 100 ? -2.708 -3.102 -11.617 1.00 89.12 100 LEU A CA 1
ATOM 756 C C . LEU A 1 100 ? -3.806 -3.719 -10.736 1.00 89.12 100 LEU A C 1
ATOM 758 O O . LEU A 1 100 ? -4.853 -3.114 -10.538 1.00 89.12 100 LEU A O 1
ATOM 762 N N . GLU A 1 101 ? -3.549 -4.899 -10.172 1.00 90.06 101 GLU A N 1
ATOM 763 C CA . GLU A 1 101 ? -4.472 -5.609 -9.270 1.00 90.06 101 GLU A CA 1
ATOM 764 C C . GLU A 1 101 ? -4.105 -5.454 -7.791 1.00 90.06 101 GLU A C 1
ATOM 766 O O . GLU A 1 101 ? -4.981 -5.509 -6.920 1.00 90.06 101 GLU A O 1
ATOM 771 N N . LEU A 1 102 ? -2.809 -5.300 -7.504 1.00 88.50 102 LEU A N 1
ATOM 772 C CA . LEU A 1 102 ? -2.273 -5.125 -6.160 1.00 88.50 102 LEU A CA 1
ATOM 773 C C . LEU A 1 102 ? -1.272 -3.979 -6.135 1.00 88.50 102 LEU A C 1
ATOM 775 O O . LEU A 1 102 ? -0.320 -3.967 -6.914 1.00 88.50 102 LEU A O 1
ATOM 779 N N . LEU A 1 103 ? -1.442 -3.075 -5.174 1.00 90.31 103 LEU A N 1
ATOM 780 C CA . LEU A 1 103 ? -0.504 -1.991 -4.932 1.00 90.31 103 LEU A CA 1
ATOM 781 C C . LEU A 1 103 ? -0.040 -1.967 -3.477 1.00 90.31 103 LEU A C 1
ATOM 783 O O . LEU A 1 103 ? -0.855 -1.895 -2.566 1.00 90.31 103 LEU A O 1
ATOM 787 N N . GLY A 1 104 ? 1.270 -1.982 -3.256 1.00 87.69 104 GLY A N 1
ATOM 788 C CA . GLY A 1 104 ? 1.907 -1.631 -1.993 1.00 87.69 104 GLY A CA 1
ATOM 789 C C . GLY A 1 104 ? 2.454 -0.210 -2.043 1.00 87.69 104 GLY A C 1
ATOM 790 O O . GLY A 1 104 ? 3.136 0.133 -3.001 1.00 87.69 104 GLY A O 1
ATOM 791 N N . VAL A 1 105 ? 2.199 0.607 -1.028 1.00 86.38 105 VAL A N 1
ATOM 792 C CA . VAL A 1 105 ? 2.748 1.962 -0.914 1.00 86.38 105 VAL A CA 1
ATOM 793 C C . VAL A 1 105 ? 3.218 2.199 0.514 1.00 86.38 105 VAL A C 1
ATOM 795 O O . VAL A 1 105 ? 2.452 2.005 1.461 1.00 86.38 105 VAL A O 1
ATOM 798 N N . SER A 1 106 ? 4.461 2.637 0.679 1.00 84.19 106 SER A N 1
ATOM 799 C CA . SER A 1 106 ? 4.933 3.185 1.950 1.00 84.19 106 SER A CA 1
ATOM 800 C C . SER A 1 106 ? 4.591 4.668 2.026 1.00 84.19 106 SER A C 1
ATOM 802 O O . SER A 1 106 ? 5.135 5.461 1.275 1.00 84.19 106 SER A O 1
ATOM 804 N N . VAL A 1 107 ? 3.686 5.050 2.918 1.00 79.75 107 VAL A N 1
ATOM 805 C CA . VAL A 1 107 ? 3.329 6.436 3.220 1.00 79.75 107 VAL A CA 1
ATOM 806 C C . VAL A 1 107 ? 4.390 7.021 4.153 1.00 79.75 107 VAL A C 1
ATOM 808 O O . VAL A 1 107 ? 4.581 6.554 5.278 1.00 79.75 107 VAL A O 1
ATOM 811 N N . HIS A 1 108 ? 5.091 8.037 3.662 1.00 75.44 108 HIS A N 1
ATOM 812 C CA . HIS A 1 108 ? 6.114 8.785 4.392 1.00 75.44 108 HIS A CA 1
ATOM 813 C C . HIS A 1 108 ? 5.648 10.228 4.638 1.00 75.44 108 HIS A C 1
ATOM 815 O O . HIS A 1 108 ? 4.606 10.625 4.117 1.00 75.44 108 HIS A O 1
ATOM 821 N N . ASP A 1 109 ? 6.428 10.996 5.413 1.00 64.69 109 ASP A N 1
ATOM 822 C CA . ASP A 1 109 ? 6.140 12.395 5.769 1.00 64.69 109 ASP A CA 1
ATOM 823 C C . ASP A 1 109 ? 5.683 13.201 4.547 1.00 64.69 109 ASP A C 1
ATOM 825 O O . ASP A 1 109 ? 6.381 13.269 3.529 1.00 64.69 109 ASP A O 1
ATOM 829 N N . ARG A 1 110 ? 4.512 13.835 4.654 1.00 57.25 110 ARG A N 1
ATOM 830 C CA . ARG A 1 110 ? 3.905 14.612 3.569 1.00 57.25 110 ARG A CA 1
ATOM 831 C C . ARG A 1 110 ? 4.759 15.720 3.001 1.00 57.25 110 ARG A C 1
ATOM 833 O O . ARG A 1 110 ? 4.582 16.078 1.842 1.00 57.25 110 ARG A O 1
ATOM 840 N N . ARG A 1 111 ? 5.692 16.260 3.783 1.00 59.66 111 ARG A N 1
ATOM 841 C CA . ARG A 1 111 ? 6.653 17.259 3.287 1.00 59.66 111 ARG A CA 1
ATOM 842 C C . ARG A 1 111 ? 7.546 16.692 2.183 1.00 59.66 111 ARG A C 1
ATOM 844 O O . ARG A 1 111 ? 8.135 17.457 1.427 1.00 59.66 111 ARG A O 1
ATOM 851 N N . ILE A 1 112 ? 7.651 15.366 2.123 1.00 51.06 112 ILE A N 1
ATOM 852 C CA . ILE A 1 112 ? 8.448 14.589 1.180 1.00 51.06 112 ILE A CA 1
ATOM 853 C C . ILE A 1 112 ? 7.558 14.032 0.046 1.00 51.06 112 ILE A C 1
ATOM 855 O O . ILE A 1 112 ? 8.012 13.831 -1.079 1.00 51.06 112 ILE A O 1
ATOM 859 N N . SER A 1 113 ? 6.263 13.816 0.280 1.00 54.44 113 SER A N 1
ATOM 860 C CA . SER A 1 113 ? 5.338 13.388 -0.775 1.00 54.44 113 SER A CA 1
ATOM 861 C C . SER A 1 113 ? 4.904 14.580 -1.638 1.00 54.44 113 SER A C 1
ATOM 863 O O . SER A 1 113 ? 4.561 15.630 -1.107 1.00 54.44 113 SER A O 1
ATOM 865 N N . GLY A 1 114 ? 4.913 14.439 -2.967 1.00 60.56 114 GLY A N 1
ATOM 866 C CA . GLY A 1 114 ? 4.430 15.467 -3.904 1.00 60.56 114 GLY A CA 1
ATOM 867 C C . GLY A 1 114 ? 2.931 15.791 -3.773 1.00 60.56 114 GLY A C 1
ATOM 868 O O . GLY A 1 114 ? 2.310 15.541 -2.746 1.00 60.56 114 GLY A O 1
ATOM 869 N N . ASP A 1 115 ? 2.322 16.350 -4.824 1.00 71.50 115 ASP A N 1
ATOM 870 C CA . ASP A 1 115 ? 0.888 16.676 -4.822 1.00 71.50 115 ASP A CA 1
ATOM 871 C C . ASP A 1 115 ? 0.027 15.415 -4.618 1.00 71.50 115 ASP A C 1
ATOM 873 O O . ASP A 1 115 ? -0.202 14.626 -5.538 1.00 71.50 115 ASP A O 1
ATOM 877 N N . VAL A 1 116 ? -0.454 15.233 -3.385 1.00 77.81 116 VAL A N 1
ATOM 878 C CA . VAL A 1 116 ? -1.327 14.126 -2.970 1.00 77.81 116 VAL A CA 1
ATOM 879 C C . VAL A 1 116 ? -2.586 14.068 -3.837 1.00 77.81 116 VAL A C 1
ATOM 881 O O . VAL A 1 116 ? -3.109 12.989 -4.087 1.00 77.81 116 VAL A O 1
ATOM 884 N N . SER A 1 117 ? -3.056 15.204 -4.351 1.00 83.06 117 SER A N 1
ATOM 885 C CA . SER A 1 117 ? -4.246 15.263 -5.205 1.00 83.06 117 SER A CA 1
ATOM 886 C C . SER A 1 117 ? -4.010 14.556 -6.543 1.00 83.06 117 SER A C 1
ATOM 888 O O . SER A 1 117 ? -4.881 13.823 -7.013 1.00 83.06 117 SER A O 1
ATOM 890 N N . ASP A 1 118 ? -2.814 14.707 -7.126 1.00 85.31 118 ASP A N 1
ATOM 891 C CA . ASP A 1 118 ? -2.435 14.033 -8.373 1.00 85.31 118 ASP A CA 1
ATOM 892 C C . ASP A 1 118 ? -2.345 12.514 -8.177 1.00 85.31 118 ASP A C 1
ATOM 894 O O . ASP A 1 118 ? -2.839 11.740 -9.002 1.00 85.31 118 ASP A O 1
ATOM 898 N N . LEU A 1 119 ? -1.776 12.091 -7.042 1.00 85.81 119 LEU A N 1
ATOM 899 C CA . LEU A 1 119 ? -1.711 10.689 -6.632 1.00 85.81 119 LEU A CA 1
ATOM 900 C C . LEU A 1 119 ? -3.103 10.078 -6.457 1.00 85.81 119 LEU A C 1
ATOM 902 O O . LEU A 1 119 ? -3.364 9.007 -6.999 1.00 85.81 119 LEU A O 1
ATOM 906 N N . LEU A 1 120 ? -3.989 10.750 -5.720 1.00 88.75 120 LEU A N 1
ATOM 907 C CA . LEU A 1 120 ? -5.356 10.286 -5.485 1.00 88.75 120 LEU A CA 1
ATOM 908 C C . LEU A 1 120 ? -6.115 10.137 -6.806 1.00 88.75 120 LEU A C 1
ATOM 910 O O . LEU A 1 120 ? -6.663 9.073 -7.078 1.00 88.75 120 LEU A O 1
ATOM 914 N N . SER A 1 121 ? -6.031 11.143 -7.681 1.00 89.81 121 SER A N 1
ATOM 915 C CA . SER A 1 121 ? -6.629 11.082 -9.018 1.00 89.81 121 SER A CA 1
ATOM 916 C C . SER A 1 121 ? -6.074 9.928 -9.863 1.00 89.81 121 SER A C 1
ATOM 918 O O . SER A 1 121 ? -6.790 9.342 -10.676 1.00 89.81 121 SER A O 1
ATOM 920 N N . ALA A 1 122 ? -4.789 9.597 -9.717 1.00 90.88 122 ALA A N 1
ATOM 921 C CA . ALA A 1 122 ? -4.197 8.463 -10.414 1.00 90.88 122 ALA A CA 1
ATOM 922 C C . ALA A 1 122 ? -4.669 7.115 -9.845 1.00 90.88 122 ALA A C 1
ATOM 924 O O . ALA A 1 122 ? -4.985 6.221 -10.627 1.00 90.88 122 ALA A O 1
ATOM 925 N N . LEU A 1 123 ? -4.764 6.983 -8.518 1.00 90.38 123 LEU A N 1
ATOM 926 C CA . LEU A 1 123 ? -5.274 5.784 -7.844 1.00 90.38 123 LEU A CA 1
ATOM 927 C C . LEU A 1 123 ? -6.732 5.495 -8.210 1.00 90.38 123 LEU A C 1
ATOM 929 O O . LEU A 1 123 ? -7.060 4.357 -8.527 1.00 90.38 123 LEU A O 1
ATOM 933 N N . GLU A 1 124 ? -7.581 6.522 -8.251 1.00 90.12 124 GLU A N 1
ATOM 934 C CA . GLU A 1 124 ? -8.996 6.398 -8.632 1.00 90.12 124 GLU A CA 1
ATOM 935 C C . GLU A 1 124 ? -9.190 5.840 -10.047 1.00 90.12 124 GLU A C 1
ATOM 937 O O . GLU A 1 124 ? -10.194 5.185 -10.332 1.00 90.12 124 GLU A O 1
ATOM 942 N N . LYS A 1 125 ? -8.219 6.062 -10.942 1.00 91.31 125 LYS A N 1
ATOM 943 C CA . LYS A 1 125 ? -8.246 5.517 -12.305 1.00 91.31 125 LYS A CA 1
ATOM 944 C C . LYS A 1 125 ? -7.866 4.039 -12.364 1.00 91.31 125 LYS A C 1
ATOM 946 O O . LYS A 1 125 ? -8.169 3.403 -13.369 1.00 91.31 125 LYS A O 1
ATOM 951 N N . CYS A 1 126 ? -7.231 3.479 -11.334 1.00 91.38 126 CYS A N 1
ATOM 952 C CA . CYS A 1 126 ? -6.781 2.087 -11.304 1.00 91.38 126 CYS A CA 1
ATOM 953 C C . CYS A 1 126 ? -7.936 1.103 -11.063 1.00 91.38 126 CYS A C 1
ATOM 955 O O . CYS A 1 126 ? -7.965 0.422 -10.049 1.00 91.38 126 CYS A O 1
ATOM 957 N N . ILE A 1 127 ? -8.875 0.990 -12.004 1.00 88.31 127 ILE A N 1
ATOM 958 C CA . ILE A 1 127 ? -10.129 0.225 -11.857 1.00 88.31 127 ILE A CA 1
ATOM 959 C C . ILE A 1 127 ? -9.953 -1.265 -11.510 1.00 88.31 127 ILE A C 1
ATOM 961 O O . ILE A 1 127 ? -10.879 -1.889 -10.992 1.00 88.31 127 ILE A O 1
ATOM 965 N N . MET A 1 128 ? -8.792 -1.854 -11.815 1.00 90.12 128 MET A N 1
ATOM 966 C CA . MET A 1 128 ? -8.486 -3.252 -11.494 1.00 90.12 128 MET A CA 1
ATOM 967 C C . MET A 1 128 ? -7.905 -3.444 -10.089 1.00 90.12 128 MET A C 1
ATOM 969 O O . MET A 1 128 ? -7.770 -4.590 -9.649 1.00 90.12 128 MET A O 1
ATOM 973 N N . LEU A 1 129 ? -7.591 -2.358 -9.373 1.00 93.25 129 LEU A N 1
ATOM 974 C CA . LEU A 1 129 ? -6.903 -2.391 -8.088 1.00 93.25 129 LEU A CA 1
ATOM 975 C C . LEU A 1 129 ? -7.827 -2.936 -6.996 1.00 93.25 129 LEU A C 1
ATOM 977 O O . LEU A 1 129 ? -8.526 -2.214 -6.290 1.00 93.25 129 LEU A O 1
ATOM 981 N N . GLY A 1 130 ? -7.824 -4.258 -6.852 1.00 92.94 130 GLY A N 1
ATOM 982 C CA . GLY A 1 130 ? -8.613 -4.956 -5.847 1.00 92.94 130 GLY A CA 1
ATOM 983 C C . GLY A 1 130 ? -7.949 -4.988 -4.474 1.00 92.94 130 GLY A C 1
ATOM 984 O O . GLY A 1 130 ? -8.652 -5.193 -3.484 1.00 92.94 130 GLY A O 1
ATOM 985 N N . ARG A 1 131 ? -6.623 -4.810 -4.399 1.00 92.50 131 ARG A N 1
ATOM 986 C CA . ARG A 1 131 ? -5.842 -4.999 -3.167 1.00 92.50 131 ARG A CA 1
ATOM 987 C C . ARG A 1 131 ? -4.849 -3.864 -2.938 1.00 92.50 131 ARG A C 1
ATOM 989 O O . ARG A 1 131 ? -3.984 -3.620 -3.774 1.00 92.50 131 ARG A O 1
ATOM 996 N N . LEU A 1 132 ? -4.923 -3.217 -1.780 1.00 93.38 132 LEU A N 1
ATOM 997 C CA . LEU A 1 132 ? -4.040 -2.114 -1.405 1.00 93.38 132 LEU A CA 1
ATOM 998 C C . LEU A 1 132 ? -3.304 -2.442 -0.108 1.00 93.38 132 LEU A C 1
ATOM 1000 O O . LEU A 1 132 ? -3.901 -2.838 0.887 1.00 93.38 132 LEU A O 1
ATOM 1004 N N . ARG A 1 133 ? -1.992 -2.246 -0.095 1.00 91.31 133 ARG A N 1
ATOM 1005 C CA . ARG A 1 133 ? -1.146 -2.395 1.082 1.00 91.31 133 ARG A CA 1
ATOM 1006 C C . ARG A 1 133 ? -0.508 -1.054 1.398 1.00 91.31 133 ARG A C 1
ATOM 1008 O O . ARG A 1 133 ? 0.215 -0.509 0.575 1.00 91.31 133 ARG A O 1
ATOM 1015 N N . LEU A 1 134 ? -0.755 -0.539 2.592 1.00 91.06 134 LEU A N 1
ATOM 1016 C CA . LEU A 1 134 ? -0.253 0.750 3.052 1.00 91.06 134 LEU A CA 1
ATOM 1017 C C . LEU A 1 134 ? 0.695 0.506 4.212 1.00 91.06 134 LEU A C 1
ATOM 1019 O O . LEU A 1 134 ? 0.294 -0.051 5.227 1.00 91.06 134 LEU A O 1
ATOM 1023 N N . LYS A 1 135 ? 1.954 0.900 4.072 1.00 87.81 135 LYS A N 1
ATOM 1024 C CA . LYS A 1 135 ? 2.922 0.877 5.169 1.00 87.81 135 LYS A CA 1
ATOM 1025 C C . LYS A 1 135 ? 3.141 2.302 5.648 1.00 87.81 135 LYS A C 1
ATOM 1027 O O . LYS A 1 135 ? 3.322 3.181 4.827 1.00 87.81 135 LYS A O 1
ATOM 1032 N N . THR A 1 136 ? 3.133 2.550 6.946 1.00 86.19 136 THR A N 1
ATOM 1033 C CA . THR A 1 136 ? 3.419 3.877 7.507 1.00 86.19 136 THR A CA 1
ATOM 1034 C C . THR A 1 136 ? 4.264 3.741 8.761 1.00 86.19 136 THR A C 1
ATOM 1036 O O . THR A 1 136 ? 4.284 2.681 9.387 1.00 86.19 136 THR A O 1
ATOM 1039 N N . SER A 1 137 ? 4.970 4.810 9.114 1.00 83.81 137 SER A N 1
ATOM 1040 C CA . SER A 1 137 ? 5.662 4.921 10.398 1.00 83.81 137 SER A CA 1
ATOM 1041 C C . SER A 1 137 ? 4.791 5.638 11.431 1.00 83.81 137 SER A C 1
ATOM 1043 O O . SER A 1 137 ? 3.843 6.336 11.069 1.00 83.81 137 SER A O 1
ATOM 1045 N N . MET A 1 138 ? 5.150 5.559 12.714 1.00 79.50 138 MET A N 1
ATOM 1046 C CA . MET A 1 138 ? 4.478 6.326 13.777 1.00 79.50 138 MET A CA 1
ATOM 1047 C C . MET A 1 138 ? 4.417 7.843 13.493 1.00 79.50 138 MET A C 1
ATOM 1049 O O . MET A 1 138 ? 3.410 8.494 13.787 1.00 79.50 138 MET A O 1
ATOM 1053 N N . LYS A 1 139 ? 5.468 8.402 12.874 1.00 79.38 139 LYS A N 1
ATOM 1054 C CA . LYS A 1 139 ? 5.551 9.827 12.507 1.00 79.38 139 LYS A CA 1
ATOM 1055 C C . LYS A 1 139 ? 4.583 10.219 11.391 1.00 79.38 139 LYS A C 1
ATOM 1057 O O . LYS A 1 139 ? 4.150 11.363 11.356 1.00 79.38 139 LYS A O 1
ATOM 1062 N N . SER A 1 140 ? 4.230 9.269 10.527 1.00 83.25 140 SER A N 1
ATOM 1063 C CA . SER A 1 140 ? 3.400 9.476 9.333 1.00 83.25 140 SER A CA 1
ATOM 1064 C C . SER A 1 140 ? 1.995 8.879 9.464 1.00 83.25 140 SER A C 1
ATOM 1066 O O . SER A 1 140 ? 1.301 8.686 8.465 1.00 83.25 140 SER A O 1
ATOM 1068 N N . LEU A 1 141 ? 1.542 8.557 10.682 1.00 84.69 141 LEU A N 1
ATOM 1069 C CA . LEU A 1 141 ? 0.166 8.090 10.905 1.00 84.69 141 LEU A CA 1
ATOM 1070 C C . LEU A 1 141 ? -0.868 9.138 10.480 1.00 84.69 141 LEU A C 1
ATOM 1072 O O . LEU A 1 141 ? -1.807 8.811 9.761 1.00 84.69 141 LEU A O 1
ATOM 1076 N N . ASP A 1 142 ? -0.641 10.398 10.847 1.00 85.12 142 ASP A N 1
ATOM 1077 C CA . ASP A 1 142 ? -1.534 11.504 10.492 1.00 85.12 142 ASP A CA 1
ATOM 1078 C C . ASP A 1 142 ? -1.579 11.708 8.959 1.00 85.12 142 ASP A C 1
ATOM 1080 O O . ASP A 1 142 ? -2.617 12.048 8.390 1.00 85.12 142 ASP A O 1
ATOM 1084 N N . ASP A 1 143 ? -0.470 11.423 8.266 1.00 84.69 143 ASP A N 1
ATOM 1085 C CA . ASP A 1 143 ? -0.389 11.496 6.805 1.00 84.69 143 ASP A CA 1
ATOM 1086 C C . ASP A 1 143 ? -1.206 10.394 6.123 1.00 84.69 143 ASP A C 1
ATOM 1088 O O . ASP A 1 143 ? -1.846 10.649 5.096 1.00 84.6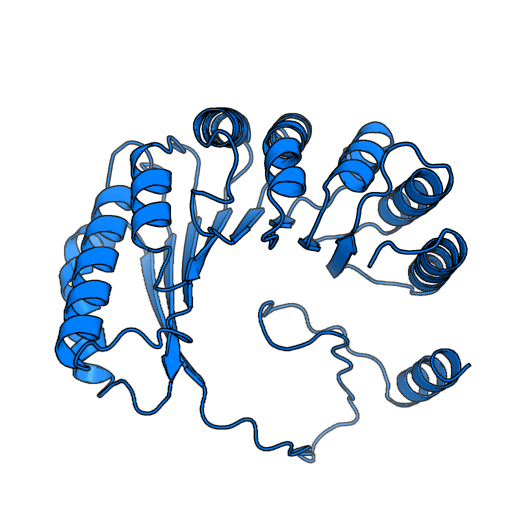9 143 ASP A O 1
ATOM 1092 N N . LEU A 1 144 ? -1.172 9.181 6.692 1.00 88.38 144 LEU A N 1
ATOM 1093 C CA . LEU A 1 144 ? -1.989 8.048 6.262 1.00 88.38 144 LEU A CA 1
ATOM 1094 C C . LEU A 1 144 ? -3.477 8.354 6.455 1.00 88.38 144 LEU A C 1
ATOM 1096 O O . LEU A 1 144 ? -4.264 8.098 5.547 1.00 88.38 144 LEU A O 1
ATOM 1100 N N . GLU A 1 145 ? -3.857 8.919 7.600 1.00 90.25 145 GLU A N 1
ATOM 1101 C CA . GLU A 1 145 ? -5.240 9.317 7.876 1.00 90.25 145 GLU A CA 1
ATOM 1102 C C . GLU A 1 145 ? -5.762 10.308 6.842 1.00 90.25 145 GLU A C 1
ATOM 1104 O O . GLU A 1 145 ? -6.812 10.070 6.250 1.00 90.25 145 GLU A O 1
ATOM 1109 N N . ASP A 1 146 ? -5.022 11.382 6.559 1.00 88.00 146 ASP A N 1
ATOM 1110 C CA . ASP A 1 146 ? -5.480 12.352 5.564 1.00 88.00 146 ASP A CA 1
ATOM 1111 C C . ASP A 1 146 ? -5.409 11.798 4.128 1.00 88.00 146 ASP A C 1
ATOM 1113 O O . ASP A 1 146 ? -6.199 12.182 3.270 1.00 88.00 146 ASP A O 1
ATOM 1117 N N . LEU A 1 147 ? -4.504 10.853 3.836 1.00 88.75 147 LEU A N 1
ATOM 1118 C CA . LEU A 1 147 ? -4.506 10.176 2.535 1.00 88.75 147 LEU A CA 1
ATOM 1119 C C . LEU A 1 147 ? -5.799 9.365 2.367 1.00 88.75 147 LEU A C 1
ATOM 1121 O O . LEU A 1 147 ? -6.457 9.453 1.332 1.00 88.75 147 LEU A O 1
ATOM 1125 N N . LEU A 1 148 ? -6.172 8.595 3.390 1.00 91.94 148 LEU A N 1
ATOM 1126 C CA . LEU A 1 148 ? -7.378 7.770 3.392 1.00 91.94 148 LEU A CA 1
ATOM 1127 C C . LEU A 1 148 ? -8.662 8.606 3.418 1.00 91.94 148 LEU A C 1
ATOM 1129 O O . LEU A 1 148 ? -9.626 8.241 2.748 1.00 91.94 148 LEU A O 1
ATOM 1133 N N . SER A 1 149 ? -8.672 9.743 4.119 1.00 91.62 149 SER A N 1
ATOM 1134 C CA . SER A 1 149 ? -9.838 10.635 4.198 1.00 91.62 149 SER A CA 1
ATOM 1135 C C . SER A 1 149 ? -10.181 11.316 2.868 1.00 91.62 149 SER A C 1
ATOM 1137 O O . SER A 1 149 ? -11.280 11.846 2.700 1.00 91.62 149 SER A O 1
ATOM 1139 N N . ARG A 1 150 ? -9.259 11.289 1.905 1.00 90.88 150 ARG A N 1
ATOM 1140 C CA . ARG A 1 150 ? -9.431 11.873 0.571 1.00 90.88 150 ARG A CA 1
ATOM 1141 C C . ARG A 1 150 ? -9.509 10.826 -0.539 1.00 90.88 150 ARG A C 1
ATOM 1143 O O . ARG A 1 150 ? -9.752 11.184 -1.686 1.00 90.88 150 ARG A O 1
ATOM 1150 N N . MET A 1 151 ? -9.291 9.552 -0.222 1.00 91.25 151 MET A N 1
ATOM 1151 C CA . MET A 1 151 ? -9.245 8.468 -1.198 1.00 91.25 151 MET A CA 1
ATOM 1152 C C . MET A 1 151 ? -10.638 7.920 -1.496 1.00 91.25 151 MET A C 1
ATOM 1154 O O . MET A 1 151 ? -11.345 7.490 -0.587 1.00 91.25 151 MET A O 1
ATOM 1158 N N . HIS A 1 152 ? -11.010 7.863 -2.777 1.00 91.50 152 HIS A N 1
ATOM 1159 C CA . HIS A 1 152 ? -12.277 7.281 -3.212 1.00 91.50 152 HIS A CA 1
ATOM 1160 C C . HIS A 1 152 ? -12.076 6.005 -4.045 1.00 91.50 152 HIS A C 1
ATOM 1162 O O . HIS A 1 152 ? -11.926 6.039 -5.263 1.00 91.50 152 HIS A O 1
ATOM 1168 N N . MET A 1 153 ? -12.122 4.842 -3.394 1.00 91.62 153 MET A N 1
ATOM 1169 C CA . MET A 1 153 ? -11.807 3.549 -4.016 1.00 91.62 153 MET A CA 1
ATOM 1170 C C . MET A 1 153 ? -12.952 2.546 -3.840 1.00 91.62 153 MET A C 1
ATOM 1172 O O . MET A 1 153 ? -12.820 1.523 -3.168 1.00 91.62 153 MET A O 1
ATOM 1176 N N . SER A 1 154 ? -14.090 2.816 -4.484 1.00 91.69 154 SER A N 1
ATOM 1177 C CA . SER A 1 154 ? -15.319 2.021 -4.330 1.00 91.69 154 SER A CA 1
ATOM 1178 C C . SER A 1 154 ? -15.228 0.586 -4.861 1.00 91.69 154 SER A C 1
ATOM 1180 O O . SER A 1 154 ? -16.114 -0.210 -4.580 1.00 91.69 154 SER A O 1
ATOM 1182 N N . HIS A 1 155 ? -14.180 0.243 -5.614 1.00 92.19 155 HIS A N 1
ATOM 1183 C CA . HIS A 1 155 ? -13.937 -1.094 -6.170 1.00 92.19 155 HIS A CA 1
ATOM 1184 C C . HIS A 1 155 ? -12.916 -1.917 -5.363 1.00 92.19 155 HIS A C 1
ATOM 1186 O O . HIS A 1 155 ? -12.731 -3.107 -5.635 1.00 92.19 155 HIS A O 1
ATOM 1192 N N . LEU A 1 156 ? -12.251 -1.298 -4.382 1.00 95.12 156 LEU A N 1
ATOM 1193 C CA . LEU A 1 156 ? -11.209 -1.928 -3.582 1.00 95.12 156 LEU A CA 1
ATOM 1194 C C . LEU A 1 156 ? -11.812 -3.008 -2.681 1.00 95.12 156 LEU A C 1
ATOM 1196 O O . LEU A 1 156 ? -12.786 -2.761 -1.974 1.00 95.12 156 LEU A O 1
ATOM 1200 N N . LYS A 1 157 ? -11.235 -4.213 -2.706 1.00 94.00 157 LYS A N 1
ATOM 1201 C CA . LYS A 1 157 ? -11.756 -5.391 -1.991 1.00 94.00 157 LYS A CA 1
ATOM 1202 C C . LYS A 1 157 ? -10.987 -5.680 -0.710 1.00 94.00 157 LYS A C 1
ATOM 1204 O O . LYS A 1 157 ? -11.587 -6.131 0.266 1.00 94.00 157 LYS A O 1
ATOM 1209 N N . GLU A 1 158 ? -9.680 -5.436 -0.710 1.00 94.38 158 GLU A N 1
ATOM 1210 C CA . GLU A 1 158 ? -8.811 -5.752 0.422 1.00 94.38 158 GLU A CA 1
ATOM 1211 C C . GLU A 1 158 ? -7.846 -4.606 0.712 1.00 94.38 158 GLU A C 1
ATOM 1213 O O . GLU A 1 158 ? -7.205 -4.075 -0.200 1.00 94.38 158 GLU A O 1
ATOM 1218 N N . VAL A 1 159 ? -7.707 -4.267 1.994 1.00 93.69 159 VAL A N 1
ATOM 1219 C CA . VAL A 1 159 ? -6.689 -3.328 2.472 1.00 93.69 159 VAL A CA 1
ATOM 1220 C C . VAL A 1 159 ? -5.849 -3.964 3.567 1.00 93.69 159 VAL A C 1
ATOM 1222 O O . VAL A 1 159 ? -6.370 -4.562 4.508 1.00 93.69 159 VAL A O 1
ATOM 1225 N N . HIS A 1 160 ? -4.534 -3.791 3.473 1.00 91.94 160 HIS A N 1
ATOM 1226 C CA . HIS A 1 160 ? -3.590 -4.161 4.518 1.00 91.94 160 HIS A CA 1
ATOM 1227 C C . HIS A 1 160 ? -2.770 -2.954 4.967 1.00 91.94 160 HIS A C 1
ATOM 1229 O O . HIS A 1 160 ? -1.868 -2.509 4.262 1.00 91.94 160 HIS A O 1
ATOM 1235 N N . CYS A 1 161 ? -3.047 -2.460 6.168 1.00 91.00 161 CYS A N 1
ATOM 1236 C CA . CYS A 1 161 ? -2.272 -1.421 6.827 1.00 91.00 161 CYS A CA 1
ATOM 1237 C C . CYS A 1 161 ? -1.156 -2.039 7.678 1.00 91.00 161 CYS A C 1
ATOM 1239 O O . CYS A 1 161 ? -1.394 -2.909 8.514 1.00 91.00 161 CYS A O 1
ATOM 1241 N N . ILE A 1 162 ? 0.070 -1.572 7.486 1.00 88.31 162 ILE A N 1
ATOM 1242 C CA . ILE A 1 162 ? 1.254 -1.947 8.251 1.00 88.31 162 ILE A CA 1
ATOM 1243 C C . ILE A 1 162 ? 1.731 -0.704 8.983 1.00 88.31 162 ILE A C 1
ATOM 1245 O O . ILE A 1 162 ? 2.167 0.259 8.356 1.00 88.31 162 ILE A O 1
ATOM 1249 N N . LEU A 1 163 ? 1.652 -0.740 10.304 1.00 86.69 163 LEU A N 1
ATOM 1250 C CA . LEU A 1 163 ? 2.079 0.344 11.170 1.00 86.69 163 LEU A CA 1
ATOM 1251 C C . LEU A 1 163 ? 3.438 -0.040 11.761 1.00 86.69 163 LEU A C 1
ATOM 1253 O O . LEU A 1 163 ? 3.523 -0.904 12.636 1.00 86.69 163 LEU A O 1
ATOM 1257 N N . ASP A 1 164 ? 4.498 0.562 11.229 1.00 82.69 164 ASP A N 1
ATOM 1258 C CA . ASP A 1 164 ? 5.866 0.419 11.719 1.00 82.69 164 ASP A CA 1
ATOM 1259 C C . ASP A 1 164 ? 6.098 1.440 12.839 1.00 82.69 164 ASP A C 1
ATOM 1261 O O . ASP A 1 164 ? 6.347 2.625 12.613 1.00 82.69 164 ASP A O 1
ATOM 1265 N N . LEU A 1 165 ? 5.909 0.989 14.074 1.00 75.12 165 LEU A N 1
ATOM 1266 C CA . LEU A 1 165 ? 5.919 1.831 15.271 1.00 75.12 165 LEU A CA 1
ATOM 1267 C C . LEU A 1 165 ? 7.307 1.896 15.922 1.00 75.12 165 LEU A C 1
ATOM 1269 O O . LEU A 1 165 ? 7.460 2.437 17.020 1.00 75.12 165 LEU A O 1
ATOM 1273 N N . MET A 1 166 ? 8.299 1.326 15.239 1.00 66.44 166 MET A N 1
ATOM 1274 C CA . MET A 1 166 ? 9.712 1.369 15.579 1.00 66.44 166 MET A CA 1
ATOM 1275 C C . MET A 1 166 ? 10.273 2.743 15.209 1.00 66.44 166 MET A C 1
ATOM 1277 O O . MET A 1 166 ? 9.911 3.305 14.179 1.00 66.44 166 MET A O 1
ATOM 1281 N N . SER A 1 167 ? 11.205 3.272 16.000 1.00 56.53 167 SER A N 1
ATOM 1282 C CA . SER A 1 167 ? 11.824 4.587 15.763 1.00 56.53 167 SER A CA 1
ATOM 1283 C C . SER A 1 167 ? 10.882 5.783 15.985 1.00 56.53 167 SER A C 1
ATOM 1285 O O . SER A 1 167 ? 10.685 6.635 15.110 1.00 56.53 167 SER A O 1
ATOM 1287 N N . ASP A 1 168 ? 10.428 5.949 17.224 1.00 51.56 168 ASP A N 1
ATOM 1288 C CA . ASP A 1 168 ? 10.205 7.297 17.733 1.00 51.56 168 ASP A CA 1
ATOM 1289 C C . ASP A 1 168 ? 11.039 7.522 18.993 1.00 51.56 168 ASP A C 1
ATOM 1291 O O . ASP A 1 168 ? 10.694 7.099 20.088 1.00 51.56 168 ASP A O 1
ATOM 1295 N N . SER A 1 169 ? 12.134 8.263 18.823 1.00 46.66 169 SER A N 1
ATOM 1296 C CA . SER A 1 169 ? 12.848 8.971 19.890 1.00 46.66 169 SER A CA 1
ATOM 1297 C C . SER A 1 169 ? 12.012 10.107 20.507 1.00 46.66 169 SER A C 1
ATOM 1299 O O . SER A 1 169 ? 12.523 10.900 21.299 1.00 46.66 169 SER A O 1
ATOM 1301 N N . TYR A 1 170 ? 10.728 10.213 20.142 1.00 46.97 170 TYR A N 1
ATOM 1302 C CA . TYR A 1 170 ? 9.790 11.139 20.751 1.00 46.97 170 TYR A CA 1
ATOM 1303 C C . TYR A 1 170 ? 9.513 10.710 22.190 1.00 46.97 170 TYR A C 1
ATOM 1305 O O . TYR A 1 170 ? 8.920 9.667 22.450 1.00 46.97 170 TYR A O 1
ATOM 1313 N N . GLN A 1 171 ? 9.951 11.572 23.104 1.00 48.72 171 GLN A N 1
ATOM 1314 C CA . GLN A 1 171 ? 9.738 11.565 24.547 1.00 48.72 171 GLN A CA 1
ATOM 1315 C C . GLN A 1 171 ? 8.238 11.539 24.906 1.00 48.72 171 GLN A C 1
ATOM 1317 O O . GLN A 1 171 ? 7.673 12.545 25.324 1.00 48.72 171 GLN A O 1
ATOM 1322 N N . ARG A 1 172 ? 7.571 10.403 24.707 1.00 59.88 172 ARG A N 1
ATOM 1323 C CA . ARG A 1 172 ? 6.211 10.135 25.181 1.00 59.88 172 ARG A CA 1
ATOM 1324 C C . ARG A 1 172 ? 6.237 8.923 26.088 1.00 59.88 172 ARG A C 1
ATOM 1326 O O . ARG A 1 172 ? 6.986 7.977 25.843 1.00 59.88 172 ARG A O 1
ATOM 1333 N N . THR A 1 173 ? 5.419 8.951 27.131 1.00 74.12 173 THR A N 1
ATOM 1334 C CA . THR A 1 173 ? 5.247 7.774 27.988 1.00 74.12 173 THR A CA 1
ATOM 133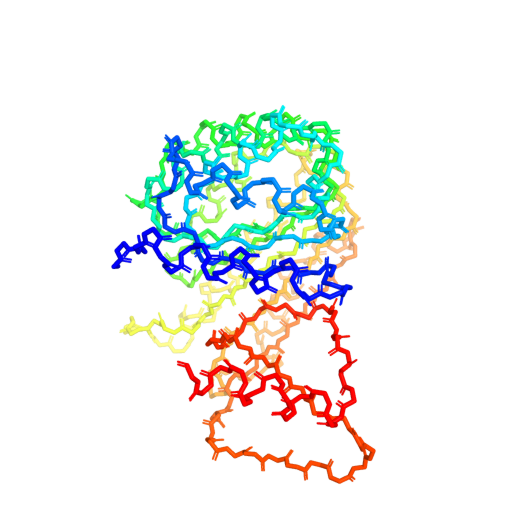5 C C . THR A 1 173 ? 4.674 6.615 27.164 1.00 74.12 173 THR A C 1
ATOM 1337 O O . THR A 1 173 ? 3.997 6.836 26.154 1.00 74.12 173 THR A O 1
ATOM 1340 N N . THR A 1 174 ? 4.926 5.367 27.572 1.00 74.69 174 THR A N 1
ATOM 1341 C CA . THR A 1 174 ? 4.364 4.178 26.904 1.00 74.69 174 THR A CA 1
ATOM 1342 C C . THR A 1 174 ? 2.852 4.323 26.717 1.00 74.69 174 THR A C 1
ATOM 1344 O O . THR A 1 174 ? 2.362 4.142 25.605 1.00 74.69 174 THR A O 1
ATOM 1347 N N . THR A 1 175 ? 2.134 4.773 27.752 1.00 77.50 175 THR A N 1
ATOM 1348 C CA . THR A 1 175 ? 0.682 5.015 27.740 1.00 77.50 175 THR A CA 1
ATOM 1349 C C . THR A 1 175 ? 0.237 5.961 26.624 1.00 77.50 175 THR A C 1
ATOM 1351 O O . THR A 1 175 ? -0.633 5.602 25.835 1.00 77.50 175 THR A O 1
ATOM 1354 N N . GLU A 1 176 ? 0.868 7.130 26.485 1.00 78.50 176 GLU A N 1
ATOM 1355 C CA . GLU A 1 176 ? 0.524 8.105 25.438 1.00 78.50 176 GLU A CA 1
ATOM 1356 C C . GLU A 1 176 ? 0.733 7.551 24.023 1.00 78.50 176 GLU A C 1
ATOM 1358 O O . GLU A 1 176 ? -0.006 7.893 23.094 1.00 78.50 176 GLU A O 1
ATOM 1363 N N . ARG A 1 177 ? 1.747 6.693 23.838 1.00 77.50 177 ARG A N 1
ATOM 1364 C CA . ARG A 1 177 ? 1.972 5.997 22.565 1.00 77.50 177 ARG A CA 1
ATOM 1365 C C . ARG A 1 177 ? 0.833 5.014 22.288 1.00 77.50 177 ARG A C 1
ATOM 1367 O O . ARG A 1 177 ? 0.278 5.064 21.190 1.00 77.50 177 ARG A O 1
ATOM 1374 N N . ILE A 1 178 ? 0.442 4.188 23.269 1.00 78.94 178 ILE A N 1
ATOM 1375 C CA . ILE A 1 178 ? -0.686 3.241 23.139 1.00 78.94 178 ILE A CA 1
ATOM 1376 C C . ILE A 1 178 ? -1.976 3.984 22.788 1.00 78.94 178 ILE A C 1
ATOM 1378 O O . ILE A 1 178 ? -2.692 3.583 21.868 1.00 78.94 178 ILE A O 1
ATOM 1382 N N . ASP A 1 179 ? -2.263 5.071 23.505 1.00 81.88 179 ASP A N 1
ATOM 1383 C CA . ASP A 1 179 ? -3.464 5.881 23.313 1.00 81.88 179 ASP A CA 1
ATOM 1384 C C . ASP A 1 179 ? -3.504 6.467 21.905 1.00 81.88 179 ASP A C 1
ATOM 1386 O O . ASP A 1 179 ? -4.518 6.345 21.216 1.00 81.88 179 ASP A O 1
ATOM 1390 N N . LYS A 1 180 ? -2.379 7.024 21.436 1.00 84.06 180 LYS A N 1
ATOM 1391 C CA . LYS A 1 180 ? -2.273 7.546 20.072 1.00 84.06 180 LYS A CA 1
ATOM 1392 C C . LYS A 1 180 ? -2.500 6.444 19.036 1.00 84.06 180 LYS A C 1
ATOM 1394 O O . LYS A 1 180 ? -3.328 6.634 18.153 1.00 84.06 180 LYS A O 1
ATOM 1399 N N . ILE A 1 181 ? -1.825 5.297 19.143 1.00 83.94 181 ILE A N 1
ATOM 1400 C CA . ILE A 1 181 ? -1.973 4.199 18.169 1.00 83.94 181 ILE A CA 1
ATOM 1401 C C . ILE A 1 181 ? -3.412 3.677 18.152 1.00 83.94 181 ILE A C 1
ATOM 1403 O O . ILE A 1 181 ? -3.985 3.489 17.081 1.00 83.94 181 ILE A O 1
ATOM 1407 N N . THR A 1 182 ? -4.006 3.474 19.328 1.00 86.44 182 THR A N 1
ATOM 1408 C CA . THR A 1 182 ? -5.385 2.991 19.468 1.00 86.44 182 THR A CA 1
ATOM 1409 C C . THR A 1 182 ? -6.371 3.959 18.825 1.00 86.44 182 THR A C 1
ATOM 1411 O O . THR A 1 182 ? -7.199 3.542 18.016 1.00 86.44 182 THR A O 1
ATOM 1414 N N . ASN A 1 183 ? -6.258 5.249 19.158 1.00 89.31 183 ASN A N 1
ATOM 1415 C CA . ASN A 1 183 ? -7.133 6.290 18.633 1.00 89.31 183 ASN A CA 1
ATOM 1416 C C . ASN A 1 183 ? -6.998 6.410 17.108 1.00 89.31 183 ASN A C 1
ATOM 1418 O O . ASN A 1 183 ? -7.990 6.324 16.392 1.00 89.31 183 ASN A O 1
ATOM 14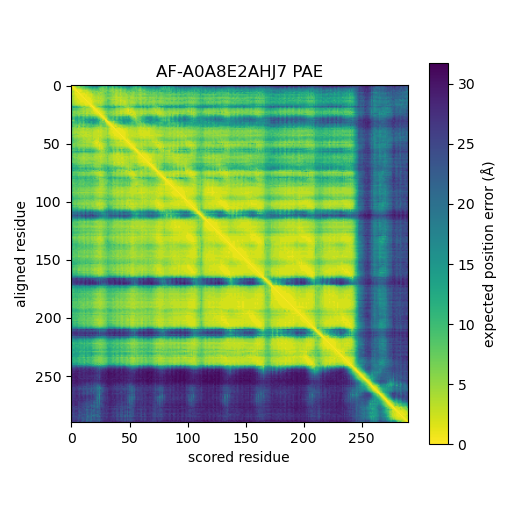22 N N . ARG A 1 184 ? -5.763 6.503 16.594 1.00 89.38 184 ARG A N 1
ATOM 1423 C CA . ARG A 1 184 ? -5.513 6.599 15.147 1.00 89.38 184 ARG A CA 1
ATOM 1424 C C . ARG A 1 184 ? -5.974 5.359 14.386 1.00 89.38 184 ARG A C 1
ATOM 1426 O O . ARG A 1 184 ? -6.548 5.482 13.312 1.00 89.38 184 ARG A O 1
ATOM 1433 N N . THR A 1 185 ? -5.789 4.165 14.948 1.00 90.25 185 THR A N 1
ATOM 1434 C CA . THR A 1 185 ? -6.302 2.935 14.324 1.00 90.25 185 THR A CA 1
ATOM 1435 C C . THR A 1 185 ? -7.829 2.939 14.264 1.00 90.25 185 THR A C 1
ATOM 1437 O O . THR A 1 185 ? -8.382 2.536 13.246 1.00 90.25 185 THR A O 1
ATOM 1440 N N . GLY A 1 186 ? -8.502 3.431 15.312 1.00 92.62 186 GLY A N 1
ATOM 1441 C CA . GLY A 1 186 ? -9.955 3.625 15.318 1.00 92.62 186 GLY A CA 1
ATOM 1442 C C . GLY A 1 186 ? -10.413 4.575 14.212 1.00 92.62 186 GLY A C 1
ATOM 1443 O O . GLY A 1 186 ? -11.251 4.199 13.403 1.00 92.62 186 GLY A O 1
ATOM 1444 N N . ILE A 1 187 ? -9.772 5.743 14.098 1.00 94.38 187 ILE A N 1
ATOM 1445 C CA . IL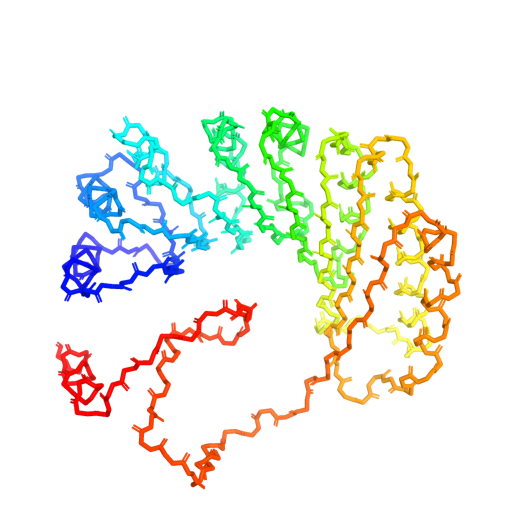E A 1 187 ? -10.040 6.705 13.018 1.00 94.38 187 ILE A CA 1
ATOM 1446 C C . ILE A 1 187 ? -9.864 6.037 11.650 1.00 94.38 187 ILE A C 1
ATOM 1448 O O . ILE A 1 187 ? -10.759 6.098 10.816 1.00 94.38 187 ILE A O 1
ATOM 1452 N N . ILE A 1 188 ? -8.742 5.352 11.414 1.00 94.38 188 ILE A N 1
ATOM 1453 C CA . ILE A 1 188 ? -8.489 4.659 10.143 1.00 94.38 188 ILE A CA 1
ATOM 1454 C C . ILE A 1 188 ? -9.559 3.589 9.864 1.00 94.38 188 ILE A C 1
ATOM 1456 O O . ILE A 1 188 ? -9.996 3.445 8.722 1.00 94.38 188 ILE A O 1
ATOM 1460 N N . ALA A 1 189 ? -9.994 2.843 10.882 1.00 93.31 189 ALA A N 1
ATOM 1461 C CA . ALA A 1 189 ? -11.057 1.855 10.743 1.00 93.31 189 ALA A CA 1
ATOM 1462 C C . ALA A 1 189 ? -12.401 2.501 10.368 1.00 93.31 189 ALA A C 1
ATOM 1464 O O . ALA A 1 189 ? -13.077 1.993 9.473 1.00 93.31 189 ALA A O 1
ATOM 1465 N N . ASP A 1 190 ? -12.745 3.639 10.976 1.00 94.12 190 ASP A N 1
ATOM 1466 C CA . ASP A 1 190 ? -13.939 4.414 10.626 1.00 94.12 190 ASP A CA 1
ATOM 1467 C C . ASP A 1 190 ? -13.871 4.921 9.180 1.00 94.12 190 ASP A C 1
ATOM 1469 O O . ASP A 1 190 ? -14.844 4.789 8.437 1.00 94.12 190 ASP A O 1
ATOM 1473 N N . LEU A 1 191 ? -12.704 5.409 8.735 1.00 95.25 191 LEU A N 1
ATOM 1474 C CA . LEU A 1 191 ? -12.507 5.845 7.348 1.00 95.25 191 LEU A CA 1
ATOM 1475 C C . LEU A 1 191 ? -12.752 4.702 6.353 1.00 95.25 191 LEU A C 1
ATOM 1477 O O . LEU A 1 191 ? -13.259 4.973 5.263 1.00 95.25 191 LEU A O 1
ATOM 1481 N N . PHE A 1 192 ? -12.400 3.457 6.705 1.00 94.69 192 PHE A N 1
ATOM 1482 C CA . PHE A 1 192 ? -12.673 2.271 5.887 1.00 94.69 192 PHE A CA 1
ATOM 1483 C C . PHE A 1 192 ? -14.126 1.810 5.941 1.00 94.69 192 PHE A C 1
ATOM 1485 O O . PHE A 1 192 ? -14.539 1.086 5.042 1.00 94.69 192 PHE A O 1
ATOM 1492 N N . ASP A 1 193 ? -14.908 2.193 6.947 1.00 92.50 193 ASP A N 1
ATOM 1493 C CA . ASP A 1 193 ? -16.334 1.858 7.027 1.00 92.50 193 ASP A CA 1
ATOM 1494 C C . ASP A 1 193 ? -17.209 2.753 6.127 1.00 92.50 193 ASP A C 1
ATOM 1496 O O . ASP A 1 193 ? -18.355 2.429 5.821 1.00 92.50 193 ASP A O 1
ATOM 1500 N N . GLU A 1 194 ? -16.664 3.870 5.646 1.00 92.44 194 GLU A N 1
ATOM 1501 C CA . GLU A 1 194 ? -17.382 4.807 4.788 1.00 92.44 194 GLU A CA 1
ATOM 1502 C C . GLU A 1 194 ? -17.746 4.242 3.400 1.00 92.44 194 GLU A C 1
ATOM 1504 O O . GLU A 1 194 ? -17.059 3.400 2.817 1.00 92.44 194 GLU A O 1
ATOM 1509 N N . HIS A 1 195 ? -18.801 4.807 2.796 1.00 88.00 195 HIS A N 1
ATOM 1510 C CA . HIS A 1 195 ? -19.332 4.407 1.483 1.00 88.00 195 HIS A CA 1
ATOM 1511 C C . HIS A 1 195 ? -18.287 4.413 0.350 1.00 88.00 195 HIS A C 1
ATOM 1513 O O . HIS A 1 195 ? -18.362 3.609 -0.584 1.00 88.00 195 HIS A O 1
ATOM 1519 N N . ARG A 1 196 ? -17.277 5.286 0.435 1.00 91.38 196 ARG A N 1
ATOM 1520 C CA . ARG A 1 196 ? -16.165 5.359 -0.531 1.00 91.38 196 ARG A CA 1
ATOM 1521 C C . ARG A 1 196 ? -15.313 4.081 -0.592 1.00 91.38 196 ARG A C 1
ATOM 1523 O O . ARG A 1 196 ? -14.580 3.896 -1.557 1.00 91.38 196 ARG A O 1
ATOM 1530 N N . PHE A 1 197 ? -15.452 3.195 0.395 1.00 93.69 197 PHE A N 1
ATOM 1531 C CA . PHE A 1 197 ? -14.840 1.868 0.474 1.00 93.69 197 PHE A CA 1
ATOM 1532 C C . PHE A 1 197 ? -15.895 0.747 0.582 1.00 93.69 197 PHE A C 1
ATOM 1534 O O . PHE A 1 197 ? -15.672 -0.30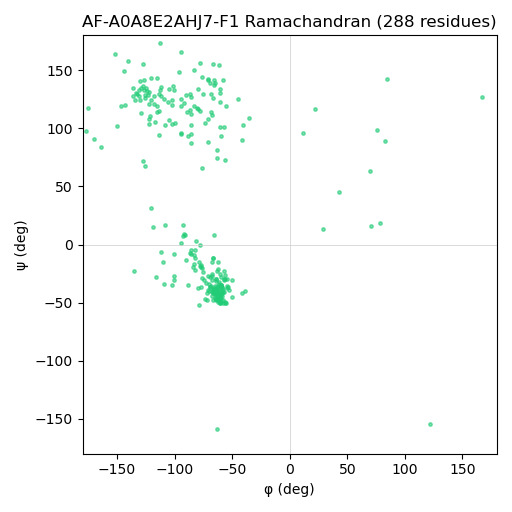3 1.197 1.00 93.69 197 PHE A O 1
ATOM 1541 N N . SER A 1 198 ? -17.067 0.959 -0.021 1.00 92.06 198 SER A N 1
ATOM 1542 C CA . SER A 1 198 ? -18.221 0.050 0.052 1.00 92.06 198 SER A CA 1
ATOM 1543 C C . SER A 1 198 ? -17.937 -1.382 -0.418 1.00 92.06 198 SER A C 1
ATOM 1545 O O . SER A 1 198 ? -18.530 -2.314 0.123 1.00 92.06 198 SER A O 1
ATOM 1547 N N . ALA A 1 199 ? -17.008 -1.595 -1.359 1.00 94.44 199 ALA A N 1
ATOM 1548 C CA . ALA A 1 199 ? -16.627 -2.937 -1.811 1.00 94.44 199 ALA A CA 1
ATOM 1549 C C . ALA A 1 199 ? -15.609 -3.664 -0.914 1.00 94.44 199 ALA A C 1
ATOM 1551 O O . ALA A 1 199 ? -15.326 -4.838 -1.182 1.00 94.44 199 ALA A O 1
ATOM 1552 N N . LEU A 1 200 ? -15.066 -3.021 0.133 1.00 95.44 200 LEU A N 1
ATOM 1553 C CA . LEU A 1 200 ? -14.111 -3.677 1.028 1.00 95.44 200 LEU A CA 1
ATOM 1554 C C . LEU A 1 200 ? -14.751 -4.887 1.704 1.00 95.44 200 LEU A C 1
ATOM 1556 O O . LEU A 1 200 ? -15.826 -4.790 2.292 1.00 95.44 200 LEU A O 1
ATOM 1560 N N . LYS A 1 201 ? -14.042 -6.014 1.645 1.00 92.44 201 LYS A N 1
ATOM 1561 C CA . LYS A 1 201 ? -14.400 -7.282 2.293 1.00 92.44 201 LYS A CA 1
ATOM 1562 C C . LYS A 1 201 ? -13.388 -7.698 3.347 1.00 92.44 201 LYS A C 1
ATOM 1564 O O . LYS A 1 201 ? -13.751 -8.399 4.289 1.00 92.44 201 LYS A O 1
ATOM 1569 N N . VAL A 1 202 ? -12.129 -7.290 3.186 1.00 90.88 202 VAL A N 1
ATOM 1570 C CA . VAL A 1 202 ? -11.032 -7.653 4.087 1.00 90.88 202 VAL A CA 1
ATOM 1571 C C . VAL A 1 202 ? -10.255 -6.405 4.473 1.00 90.88 202 VAL A C 1
ATOM 1573 O O . VAL A 1 202 ? -9.791 -5.660 3.610 1.00 90.88 202 VAL A O 1
ATOM 1576 N N . VAL A 1 203 ? -10.075 -6.211 5.775 1.00 89.44 203 VAL A N 1
ATOM 1577 C CA . VAL A 1 203 ? -9.166 -5.206 6.323 1.00 89.44 203 VAL A CA 1
ATOM 1578 C C . VAL A 1 203 ? -8.189 -5.910 7.254 1.00 89.44 203 VAL A C 1
ATOM 1580 O O . VAL A 1 203 ? -8.570 -6.726 8.092 1.00 89.44 203 VAL A O 1
ATOM 1583 N N . SER A 1 204 ? -6.905 -5.625 7.097 1.00 89.25 204 SER A N 1
ATOM 1584 C CA . SER A 1 204 ? -5.849 -6.170 7.942 1.00 89.25 204 SER A CA 1
ATOM 1585 C C . SER A 1 204 ? -5.012 -5.037 8.512 1.00 89.25 204 SER A C 1
ATOM 1587 O O . SER A 1 204 ? -4.567 -4.168 7.766 1.00 89.25 204 SER A O 1
ATOM 1589 N N . PHE A 1 205 ? -4.743 -5.080 9.813 1.00 85.69 205 PHE A N 1
ATOM 1590 C CA . PHE A 1 205 ? -3.745 -4.238 10.462 1.00 85.69 205 PHE A CA 1
ATOM 1591 C C . PHE A 1 205 ? -2.592 -5.106 10.955 1.00 85.69 205 PHE A C 1
ATOM 1593 O O . PHE A 1 205 ? -2.795 -6.152 11.573 1.00 85.69 205 PHE A O 1
ATOM 1600 N N . SER A 1 206 ? -1.360 -4.692 10.676 1.00 86.19 206 SER A N 1
ATOM 1601 C CA . SER A 1 206 ? -0.151 -5.299 11.230 1.00 86.19 206 SER A CA 1
ATOM 1602 C C . SER A 1 206 ? 0.663 -4.256 11.967 1.00 86.19 206 SER A C 1
ATOM 1604 O O . SER A 1 206 ? 1.081 -3.270 11.371 1.00 86.19 206 SER A O 1
ATOM 1606 N N . PHE A 1 207 ? 0.895 -4.495 13.249 1.00 82.00 207 PHE A N 1
ATOM 1607 C CA . PHE A 1 207 ? 1.644 -3.611 14.129 1.00 82.00 207 PHE A CA 1
ATOM 1608 C C . PHE A 1 207 ? 3.044 -4.186 14.320 1.00 82.00 207 PHE A C 1
ATOM 1610 O O . PHE A 1 207 ? 3.186 -5.314 14.803 1.00 82.00 207 PHE A O 1
ATOM 1617 N N . ILE A 1 208 ? 4.067 -3.428 13.927 1.00 80.94 208 ILE A N 1
ATOM 1618 C CA . ILE A 1 208 ? 5.473 -3.769 14.165 1.00 80.94 208 ILE A CA 1
ATOM 1619 C C . ILE A 1 208 ? 5.996 -2.873 15.277 1.00 80.94 208 ILE A C 1
ATOM 1621 O O . ILE A 1 208 ? 5.916 -1.652 15.174 1.00 80.94 208 ILE A O 1
ATOM 1625 N N . THR A 1 209 ? 6.494 -3.479 16.350 1.00 72.94 209 THR A N 1
ATOM 1626 C CA . THR A 1 209 ? 6.875 -2.772 17.577 1.00 72.94 209 THR A CA 1
ATOM 1627 C C . THR A 1 209 ? 7.993 -3.500 18.330 1.00 72.94 209 THR A C 1
ATOM 1629 O O . THR A 1 209 ? 8.276 -4.665 18.043 1.00 72.94 209 THR A O 1
ATOM 1632 N N . ASP A 1 210 ? 8.652 -2.826 19.272 1.00 68.31 210 ASP A N 1
ATOM 1633 C CA . ASP A 1 210 ? 9.648 -3.427 20.152 1.00 68.31 210 ASP A CA 1
ATOM 1634 C C . ASP A 1 210 ? 8.962 -4.358 21.161 1.00 68.31 210 ASP A C 1
ATOM 1636 O O . ASP A 1 210 ? 7.882 -4.071 21.676 1.00 68.31 210 ASP A O 1
ATOM 1640 N N . VAL A 1 211 ? 9.595 -5.496 21.466 1.00 52.53 211 VAL A N 1
ATOM 1641 C CA . VAL A 1 211 ? 9.022 -6.537 22.353 1.00 52.53 211 VAL A CA 1
ATOM 1642 C C . VAL A 1 211 ? 8.733 -6.010 23.765 1.00 52.53 211 VAL A C 1
ATOM 1644 O O . VAL A 1 211 ? 7.850 -6.528 24.444 1.00 52.53 211 VAL A O 1
ATOM 1647 N N . HIS A 1 212 ? 9.447 -4.968 24.192 1.00 54.75 212 HIS A N 1
ATOM 1648 C CA . HIS A 1 212 ? 9.284 -4.347 25.506 1.00 54.75 212 HIS A CA 1
ATOM 1649 C C . HIS A 1 212 ? 8.133 -3.336 25.585 1.00 54.75 212 HIS A C 1
ATOM 1651 O O . HIS A 1 212 ? 7.765 -2.945 26.689 1.00 54.75 212 HIS A O 1
ATOM 1657 N N . ASP A 1 213 ? 7.550 -2.928 24.455 1.00 52.81 213 ASP A N 1
ATOM 1658 C CA . ASP A 1 213 ? 6.589 -1.824 24.436 1.00 52.81 213 ASP A CA 1
ATOM 1659 C C . ASP A 1 213 ? 5.139 -2.238 24.737 1.00 52.81 213 ASP A C 1
ATOM 1661 O O . ASP A 1 213 ? 4.308 -1.351 24.929 1.00 52.81 213 ASP A O 1
ATOM 1665 N N . PHE A 1 214 ? 4.794 -3.535 24.829 1.00 55.78 214 PHE A N 1
ATOM 1666 C CA . PHE A 1 214 ? 3.385 -3.921 24.993 1.00 55.78 214 PHE A CA 1
ATOM 1667 C C . PHE A 1 214 ? 3.116 -5.180 25.829 1.00 55.78 214 PHE A C 1
ATOM 1669 O O . PHE A 1 214 ? 3.396 -6.308 25.422 1.00 55.78 214 PHE A O 1
ATOM 1676 N N . GLU A 1 215 ? 2.375 -4.992 26.927 1.00 57.56 215 GLU A N 1
ATOM 1677 C CA . GLU A 1 215 ? 1.453 -5.995 27.468 1.00 57.56 215 GLU A CA 1
ATOM 1678 C C . GLU A 1 215 ? 0.343 -6.246 26.431 1.00 57.56 215 GLU A C 1
ATOM 1680 O O . GLU A 1 215 ? -0.746 -5.667 26.468 1.00 57.56 215 GLU A O 1
ATOM 1685 N N . ARG A 1 216 ? 0.662 -7.087 25.444 1.00 61.25 216 ARG A N 1
ATOM 1686 C CA . ARG A 1 216 ? -0.139 -7.412 24.253 1.00 61.25 216 ARG A CA 1
ATOM 1687 C C . ARG A 1 216 ? -1.660 -7.539 24.484 1.00 61.25 216 ARG A C 1
ATOM 1689 O O . ARG A 1 216 ? -2.389 -7.001 23.653 1.00 61.25 216 ARG A O 1
ATOM 1696 N N . PRO A 1 217 ? -2.174 -8.141 25.580 1.00 62.72 217 PRO A N 1
ATOM 1697 C CA . PRO A 1 217 ? -3.620 -8.243 25.793 1.00 62.72 217 PRO A CA 1
ATOM 1698 C C . PRO A 1 217 ? -4.343 -6.890 25.906 1.00 62.72 217 PRO A C 1
ATOM 1700 O O . PRO A 1 217 ? -5.453 -6.749 25.396 1.00 62.72 217 PRO A O 1
ATOM 1703 N N . SER A 1 218 ? -3.724 -5.883 26.534 1.00 71.69 218 SER A N 1
ATOM 1704 C CA . SER A 1 218 ? -4.361 -4.579 26.780 1.00 71.69 218 SER A CA 1
ATOM 1705 C C . SER A 1 218 ? -4.505 -3.764 25.491 1.00 71.69 218 SER A C 1
ATOM 1707 O O . SER A 1 218 ? -5.589 -3.280 25.164 1.00 71.69 218 SER A O 1
ATOM 1709 N N . MET A 1 219 ? -3.437 -3.667 24.694 1.00 74.56 219 MET A N 1
ATOM 1710 C CA . MET A 1 219 ? -3.478 -2.957 23.411 1.00 74.56 219 MET A CA 1
ATOM 1711 C C . MET A 1 219 ? -4.366 -3.678 22.391 1.00 74.56 219 MET A C 1
ATOM 1713 O O . MET A 1 219 ? -5.141 -3.034 21.684 1.00 74.56 219 MET A O 1
ATOM 1717 N N . GLU A 1 220 ? -4.296 -5.009 22.332 1.00 77.19 220 GLU A N 1
ATOM 1718 C CA . GLU A 1 220 ? -5.101 -5.797 21.403 1.00 77.19 220 GLU A CA 1
ATOM 1719 C C . GLU A 1 220 ? -6.600 -5.669 21.676 1.00 77.19 220 GLU A C 1
ATOM 1721 O O . GLU A 1 220 ? -7.377 -5.494 20.732 1.00 77.19 220 GLU A O 1
ATOM 1726 N N . ALA A 1 221 ? -7.004 -5.684 22.950 1.00 81.69 221 ALA A N 1
ATOM 1727 C CA . ALA A 1 221 ? -8.388 -5.455 23.347 1.00 81.69 221 ALA A CA 1
ATOM 1728 C C . ALA A 1 221 ? -8.861 -4.050 22.953 1.00 81.69 221 ALA A C 1
ATOM 1730 O O . ALA A 1 221 ? -9.942 -3.900 22.382 1.00 81.69 221 ALA A O 1
ATOM 1731 N N . ARG A 1 222 ? -8.033 -3.025 23.187 1.00 84.12 222 ARG A N 1
ATOM 1732 C CA . ARG A 1 222 ? -8.359 -1.632 22.851 1.00 84.12 222 ARG A CA 1
ATOM 1733 C C . ARG A 1 222 ? -8.510 -1.411 21.347 1.00 84.12 222 ARG A C 1
ATOM 1735 O O . ARG A 1 222 ? -9.508 -0.835 20.928 1.00 84.12 222 ARG A O 1
ATOM 1742 N N . ILE A 1 223 ? -7.577 -1.913 20.534 1.00 85.56 223 ILE A N 1
ATOM 1743 C CA . ILE A 1 223 ? -7.668 -1.815 19.067 1.00 85.56 223 ILE A CA 1
ATOM 1744 C C . ILE A 1 223 ? -8.838 -2.640 18.527 1.00 85.56 223 ILE A C 1
ATOM 1746 O O . ILE A 1 223 ? -9.555 -2.208 17.627 1.00 85.56 223 ILE A O 1
ATOM 1750 N N . SER A 1 224 ? -9.072 -3.824 19.092 1.00 85.12 224 SER A N 1
ATOM 1751 C CA . SER A 1 224 ? -10.233 -4.638 18.737 1.00 85.12 224 SER A CA 1
ATOM 1752 C C . SER A 1 224 ? -11.552 -3.920 19.008 1.00 85.12 224 SER A C 1
ATOM 1754 O O . SER A 1 224 ? -12.458 -4.012 18.183 1.00 85.12 224 SER A O 1
ATOM 1756 N N . ALA A 1 225 ? -11.651 -3.217 20.139 1.00 86.88 225 ALA A N 1
ATOM 1757 C CA . ALA A 1 225 ? -12.836 -2.460 20.519 1.00 86.88 225 ALA A CA 1
ATOM 1758 C C . ALA A 1 225 ? -13.069 -1.260 19.594 1.00 86.88 225 ALA A C 1
ATOM 1760 O O . ALA A 1 225 ? -14.189 -1.066 19.131 1.00 86.88 225 ALA A O 1
ATOM 1761 N N . THR A 1 226 ? -12.026 -0.492 19.262 1.00 88.75 226 THR A N 1
ATOM 1762 C CA . THR A 1 226 ? -12.179 0.652 18.348 1.00 88.75 226 THR A CA 1
ATOM 1763 C C . THR A 1 226 ? -12.525 0.227 16.924 1.00 88.75 226 THR A C 1
ATOM 1765 O O . THR A 1 226 ? -13.220 0.954 16.228 1.00 88.75 226 THR A O 1
ATOM 1768 N N . CYS A 1 227 ? -12.127 -0.974 16.497 1.00 89.25 227 CYS A N 1
ATOM 1769 C CA . CYS A 1 227 ? -12.476 -1.502 15.176 1.00 89.25 227 CYS A CA 1
ATOM 1770 C C . CYS A 1 227 ? -13.780 -2.328 15.155 1.00 89.25 227 CYS A C 1
ATOM 1772 O O . CYS A 1 227 ? -14.059 -2.989 14.151 1.00 89.25 227 CYS A O 1
ATOM 1774 N N . ALA A 1 228 ? -14.557 -2.358 16.246 1.00 85.19 228 ALA A N 1
ATOM 1775 C CA . ALA A 1 228 ? -15.714 -3.248 16.381 1.00 85.19 228 ALA A CA 1
ATOM 1776 C C . ALA A 1 228 ? -16.774 -3.019 15.295 1.00 85.19 228 ALA A C 1
ATOM 1778 O O . ALA A 1 228 ? -17.237 -3.982 14.694 1.00 85.19 228 ALA A O 1
ATOM 1779 N N . LYS A 1 229 ? -17.083 -1.758 14.981 1.00 86.31 229 LYS A N 1
ATOM 1780 C CA . LYS A 1 229 ? -18.062 -1.400 13.947 1.00 86.31 229 LYS A CA 1
ATOM 1781 C C . LYS A 1 229 ? -17.653 -1.915 12.566 1.00 86.31 229 LYS A C 1
ATOM 1783 O O . LYS A 1 229 ? -18.437 -2.549 11.872 1.00 86.31 229 LYS A O 1
ATOM 1788 N N . LEU A 1 230 ? -16.382 -1.734 12.201 1.00 86.00 230 LEU A N 1
ATOM 1789 C CA . LEU A 1 230 ? -15.846 -2.213 10.927 1.00 86.00 230 LEU A CA 1
ATOM 1790 C C . LEU A 1 230 ? -15.969 -3.746 10.794 1.00 86.00 230 LEU A C 1
ATOM 1792 O O . LEU A 1 230 ? -16.246 -4.248 9.703 1.00 86.00 230 LEU A O 1
ATOM 1796 N N . ARG A 1 231 ? -15.822 -4.500 11.898 1.00 80.12 231 ARG A N 1
ATOM 1797 C CA . ARG A 1 231 ? -15.974 -5.972 11.918 1.00 80.12 231 ARG A CA 1
ATOM 1798 C C . ARG A 1 231 ? -17.374 -6.456 11.558 1.00 80.12 231 ARG A C 1
ATOM 1800 O O . ARG A 1 231 ? -17.508 -7.602 11.143 1.00 80.12 231 ARG A O 1
ATOM 1807 N N . GLU A 1 232 ? -18.399 -5.622 11.709 1.00 87.38 232 GLU A N 1
ATOM 1808 C CA . GLU A 1 232 ? -19.766 -5.982 11.316 1.00 87.38 232 GLU A CA 1
ATOM 1809 C C . GLU A 1 232 ? -19.894 -6.118 9.792 1.00 87.38 232 GLU A C 1
ATOM 1811 O O . GLU A 1 232 ? -20.746 -6.858 9.300 1.00 87.38 232 GLU A O 1
ATOM 1816 N N . ARG A 1 233 ? -19.018 -5.437 9.039 1.00 88.06 233 ARG A N 1
ATOM 1817 C CA . ARG A 1 233 ? -19.062 -5.365 7.575 1.00 88.06 233 ARG A CA 1
ATOM 1818 C C . ARG A 1 233 ? -17.944 -6.142 6.884 1.00 88.06 233 ARG A C 1
ATOM 1820 O O . ARG A 1 233 ? -18.155 -6.664 5.789 1.00 88.06 233 ARG A O 1
ATOM 1827 N N . VAL A 1 234 ? -16.753 -6.206 7.482 1.00 86.12 234 VAL A N 1
ATOM 1828 C CA . VAL A 1 234 ? -15.556 -6.782 6.846 1.00 86.12 234 VAL A CA 1
ATOM 1829 C C . VAL A 1 234 ? -14.896 -7.844 7.720 1.00 86.12 234 VAL A C 1
ATOM 1831 O O . VAL A 1 234 ? -14.962 -7.814 8.947 1.00 86.12 234 VAL A O 1
ATOM 1834 N N . THR A 1 235 ? -14.155 -8.751 7.085 1.00 88.62 235 THR A N 1
ATOM 1835 C CA . THR A 1 235 ? -13.222 -9.622 7.804 1.00 88.62 235 THR A CA 1
ATOM 1836 C C . THR A 1 235 ? -12.041 -8.786 8.294 1.00 88.62 235 THR A C 1
ATOM 1838 O O . THR A 1 235 ?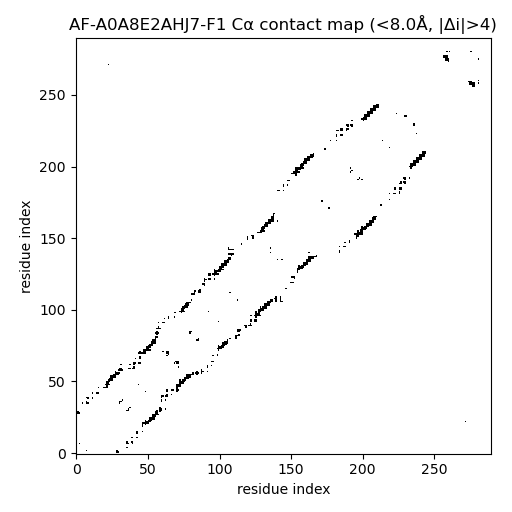 -11.209 -8.363 7.488 1.00 88.62 235 THR A O 1
ATOM 1841 N N . LEU A 1 236 ? -11.964 -8.549 9.607 1.00 83.50 236 LEU A N 1
ATOM 1842 C CA . LEU A 1 236 ? -10.853 -7.829 10.228 1.00 83.50 236 LEU A CA 1
ATOM 1843 C C . LEU A 1 236 ? -9.787 -8.794 10.747 1.00 83.50 236 LEU A C 1
ATOM 1845 O O . LEU A 1 236 ? -10.071 -9.646 11.586 1.00 83.50 236 LEU A O 1
ATOM 1849 N N . THR A 1 237 ? -8.542 -8.599 10.322 1.00 85.31 237 THR A N 1
ATOM 1850 C CA . THR A 1 237 ? -7.378 -9.303 10.879 1.00 85.31 237 THR A CA 1
ATOM 1851 C C . THR A 1 237 ? -6.460 -8.322 11.601 1.00 85.31 237 THR A C 1
ATOM 1853 O O . THR A 1 237 ? -6.060 -7.314 11.027 1.00 85.31 237 THR A O 1
ATOM 1856 N N . LEU A 1 238 ? -6.083 -8.626 12.844 1.00 80.69 238 LEU A N 1
ATOM 1857 C CA . LEU A 1 238 ? -5.068 -7.880 13.593 1.00 80.69 238 LEU A CA 1
ATOM 1858 C C . LEU A 1 238 ? -3.839 -8.774 13.781 1.00 80.69 238 LEU A C 1
ATOM 1860 O O . LEU A 1 238 ? -3.962 -9.916 14.224 1.00 80.69 238 LEU A O 1
ATOM 1864 N N . ARG A 1 239 ? -2.653 -8.281 13.419 1.00 80.44 239 ARG A N 1
ATOM 1865 C CA . ARG A 1 239 ? -1.381 -9.007 13.553 1.00 80.44 239 ARG A CA 1
ATOM 1866 C C . ARG A 1 239 ? -0.377 -8.172 14.326 1.00 80.44 239 ARG A C 1
ATOM 1868 O O . ARG A 1 239 ? -0.265 -6.971 14.109 1.00 80.44 239 ARG A O 1
ATOM 1875 N N . TRP A 1 240 ? 0.398 -8.838 15.168 1.00 77.69 240 TRP A N 1
ATOM 1876 C CA . TRP A 1 240 ? 1.363 -8.205 16.059 1.00 77.69 240 TRP A CA 1
ATOM 1877 C C . TRP A 1 240 ? 2.731 -8.831 15.831 1.00 77.69 240 TRP A C 1
ATOM 1879 O O . TRP A 1 240 ? 2.863 -10.056 15.852 1.00 77.69 240 TRP A O 1
ATOM 1889 N N . THR A 1 241 ? 3.747 -8.007 15.600 1.00 74.75 241 THR A N 1
ATOM 1890 C CA . THR A 1 241 ? 5.122 -8.457 15.377 1.00 74.75 241 THR A CA 1
ATOM 1891 C C . THR A 1 241 ? 6.059 -7.681 16.291 1.00 74.75 241 THR A C 1
ATOM 1893 O O . THR A 1 241 ? 6.231 -6.476 16.131 1.00 74.75 241 THR A O 1
ATOM 1896 N N . GLY A 1 242 ? 6.656 -8.388 17.251 1.00 64.19 242 GLY A N 1
ATOM 1897 C CA . GLY A 1 242 ? 7.695 -7.850 18.122 1.00 64.19 242 GLY A CA 1
ATOM 1898 C C . GLY A 1 242 ? 9.077 -7.996 17.484 1.00 64.19 242 GLY A C 1
ATOM 1899 O O . GLY A 1 242 ? 9.431 -9.101 17.068 1.00 64.19 242 GLY A O 1
ATOM 1900 N N . ARG A 1 243 ? 9.878 -6.928 17.429 1.00 59.44 243 ARG A N 1
ATOM 1901 C CA . ARG A 1 243 ? 11.315 -7.031 17.133 1.00 59.44 243 ARG A CA 1
ATOM 1902 C C . ARG A 1 243 ? 12.080 -7.245 18.436 1.00 59.44 243 ARG A C 1
ATOM 1904 O O . ARG A 1 243 ? 12.385 -6.309 19.160 1.00 59.44 243 ARG A O 1
ATOM 1911 N N . GLY A 1 244 ? 12.334 -8.504 18.773 1.00 46.62 244 GLY A N 1
ATOM 1912 C CA . GLY A 1 244 ? 13.285 -8.874 19.820 1.00 46.62 244 GLY A CA 1
ATOM 1913 C C . GLY A 1 244 ? 14.621 -9.144 19.151 1.00 46.62 244 GLY A C 1
ATOM 1914 O O . GLY A 1 244 ? 14.661 -9.991 18.265 1.00 46.62 244 GLY A O 1
ATOM 1915 N N . THR A 1 245 ? 15.648 -8.370 19.514 1.00 35.72 245 THR A N 1
ATOM 1916 C CA . THR A 1 245 ? 17.074 -8.561 19.189 1.00 35.72 245 THR A CA 1
ATOM 1917 C C . THR A 1 245 ? 17.364 -9.618 18.115 1.00 35.72 245 THR A C 1
ATOM 1919 O O . THR A 1 245 ? 17.555 -10.799 18.407 1.00 35.72 245 THR A O 1
ATOM 1922 N N . LEU A 1 246 ? 17.514 -9.175 16.862 1.00 33.22 246 LEU A N 1
ATOM 1923 C CA . LEU A 1 246 ? 18.395 -9.848 15.907 1.00 33.22 246 LEU A CA 1
ATOM 1924 C C . LEU A 1 246 ? 19.829 -9.738 16.456 1.00 33.22 246 LEU A C 1
ATOM 1926 O O . LEU A 1 246 ? 20.642 -8.942 15.998 1.00 33.22 246 LEU A O 1
ATOM 1930 N N . GLN A 1 247 ? 20.145 -10.526 17.487 1.00 26.38 247 GLN A N 1
ATOM 1931 C CA . GLN A 1 247 ? 21.509 -10.995 17.657 1.00 26.38 247 GLN A CA 1
ATOM 1932 C C . GLN A 1 247 ? 21.857 -11.682 16.341 1.00 26.38 247 GLN A C 1
ATOM 1934 O O . GLN A 1 247 ? 21.183 -12.632 15.939 1.00 26.38 247 GLN A O 1
ATOM 1939 N N . THR A 1 248 ? 22.883 -11.175 15.663 1.00 31.25 248 THR A N 1
ATOM 1940 C CA . THR A 1 248 ? 23.620 -11.893 14.626 1.00 31.25 248 THR A CA 1
ATOM 1941 C C . THR A 1 248 ? 23.807 -13.337 15.078 1.00 31.25 248 THR A C 1
ATOM 1943 O O . THR A 1 248 ? 24.594 -13.631 15.975 1.00 31.25 248 THR A O 1
ATOM 1946 N N . GLY A 1 249 ? 23.009 -14.227 14.511 1.00 23.19 249 GLY A N 1
ATOM 1947 C CA . GLY A 1 249 ? 22.889 -15.588 14.986 1.00 23.19 249 GLY A CA 1
ATOM 1948 C C . GLY A 1 249 ? 22.226 -16.400 13.903 1.00 23.19 249 GLY A C 1
ATOM 1949 O O . GLY A 1 249 ? 21.015 -16.595 13.920 1.00 23.19 249 GLY A O 1
ATOM 1950 N N . LEU A 1 250 ? 23.046 -16.852 12.953 1.00 25.20 250 LEU A N 1
ATOM 1951 C CA . LEU A 1 250 ? 22.811 -18.058 12.169 1.00 25.20 250 LEU A CA 1
ATOM 1952 C C . LEU A 1 250 ? 22.271 -19.155 13.101 1.00 25.20 250 LEU A C 1
ATOM 1954 O O . LEU A 1 250 ? 23.028 -19.922 13.689 1.00 25.20 250 LEU A O 1
ATOM 1958 N N . LYS A 1 251 ? 20.950 -19.243 13.256 1.00 22.41 251 LYS A N 1
ATOM 1959 C CA . LYS A 1 251 ? 20.304 -20.447 13.763 1.00 22.41 251 LYS A CA 1
ATOM 1960 C C . LYS A 1 251 ? 20.094 -21.351 12.565 1.00 22.41 251 LYS A C 1
ATOM 1962 O O . LYS A 1 251 ? 19.051 -21.332 11.920 1.00 22.41 251 LYS A O 1
ATOM 1967 N N . ALA A 1 252 ? 21.125 -22.140 12.276 1.00 26.20 252 ALA A N 1
ATOM 1968 C CA . ALA A 1 252 ? 20.968 -23.378 11.539 1.00 26.20 252 ALA A CA 1
ATOM 1969 C C . ALA A 1 252 ? 20.018 -24.280 12.346 1.00 26.20 252 ALA A C 1
ATOM 1971 O O . ALA A 1 252 ? 20.432 -24.975 13.271 1.00 26.20 252 ALA A O 1
ATOM 1972 N N . GLN A 1 253 ? 18.722 -24.230 12.039 1.00 23.75 253 GLN A N 1
ATOM 1973 C CA . GLN A 1 253 ? 17.828 -25.317 12.406 1.00 23.75 253 GLN A CA 1
ATOM 1974 C C . GLN A 1 253 ? 18.139 -26.471 11.458 1.00 23.75 253 GLN A C 1
ATOM 1976 O O . GLN A 1 253 ? 17.832 -26.438 10.269 1.00 23.75 253 GLN A O 1
ATOM 1981 N N . HIS A 1 254 ? 18.832 -27.471 11.993 1.00 27.48 254 HIS A N 1
ATOM 1982 C CA . HIS A 1 254 ? 18.992 -28.764 11.354 1.00 27.48 254 HIS A CA 1
ATOM 1983 C C . HIS A 1 254 ? 17.610 -29.377 11.086 1.00 27.48 254 HIS A C 1
ATOM 1985 O O . HIS A 1 254 ? 16.994 -29.909 12.002 1.00 27.48 254 HIS A O 1
ATOM 1991 N N . ALA A 1 255 ? 17.146 -29.293 9.837 1.00 28.86 255 ALA A N 1
ATOM 1992 C CA . ALA A 1 255 ? 16.487 -30.368 9.088 1.00 28.86 255 ALA A CA 1
ATOM 1993 C C . ALA A 1 255 ? 16.200 -29.899 7.643 1.00 28.86 255 ALA A C 1
ATOM 1995 O O . ALA A 1 255 ? 15.418 -28.979 7.428 1.00 28.86 255 ALA A O 1
ATOM 1996 N N . SER A 1 256 ? 16.811 -30.589 6.669 1.00 30.20 256 SER A N 1
ATOM 1997 C CA . SER A 1 256 ? 16.676 -30.488 5.196 1.00 30.20 256 SER A CA 1
ATOM 1998 C C . SER A 1 256 ? 17.338 -29.297 4.460 1.00 30.20 256 SER A C 1
ATOM 2000 O O . SER A 1 256 ? 16.827 -28.187 4.418 1.00 30.20 256 SER A O 1
ATOM 2002 N N . ASP A 1 257 ? 18.524 -29.572 3.896 1.00 26.52 257 ASP A N 1
ATOM 2003 C CA . ASP A 1 257 ? 19.158 -29.163 2.616 1.00 26.52 257 ASP A CA 1
ATOM 2004 C C . ASP A 1 257 ? 18.877 -27.835 1.873 1.00 26.52 257 ASP A C 1
ATOM 2006 O O . ASP A 1 257 ? 19.358 -27.659 0.748 1.00 26.52 257 ASP A O 1
ATOM 2010 N N . HIS A 1 258 ? 18.225 -26.843 2.468 1.00 31.77 258 HIS A N 1
ATOM 2011 C CA . HIS A 1 258 ? 17.866 -25.603 1.773 1.00 31.77 258 HIS A CA 1
ATOM 2012 C C . HIS A 1 258 ? 18.539 -24.384 2.409 1.00 31.77 258 HIS A C 1
ATOM 2014 O O . HIS A 1 258 ? 18.473 -24.171 3.617 1.00 31.77 258 HIS A O 1
ATOM 2020 N N . ALA A 1 259 ? 19.227 -23.584 1.593 1.00 27.75 259 ALA A N 1
ATOM 2021 C CA . ALA A 1 259 ? 19.828 -22.325 2.012 1.00 27.75 259 ALA A CA 1
ATOM 2022 C C . ALA A 1 259 ? 19.045 -21.166 1.378 1.00 27.75 259 ALA A C 1
ATOM 2024 O O . ALA A 1 259 ? 18.842 -21.130 0.167 1.00 27.75 259 ALA A O 1
ATOM 2025 N N . VAL A 1 260 ? 18.578 -20.244 2.219 1.00 30.52 260 VAL A N 1
ATOM 2026 C CA . VAL A 1 260 ? 17.818 -19.053 1.823 1.00 30.52 260 VAL A CA 1
ATOM 2027 C C . VAL A 1 260 ? 18.807 -17.912 1.604 1.00 30.52 260 VAL A C 1
ATOM 2029 O O . VAL A 1 260 ? 19.528 -17.550 2.532 1.00 30.52 260 VAL A O 1
ATOM 2032 N N . VAL A 1 261 ? 18.836 -17.327 0.404 1.00 30.11 261 VAL A N 1
ATOM 2033 C CA . VAL A 1 261 ? 19.569 -16.079 0.146 1.00 30.11 261 VAL A CA 1
ATOM 2034 C C . VAL A 1 261 ? 18.578 -14.934 0.038 1.00 30.11 261 VAL A C 1
ATOM 2036 O O . VAL A 1 261 ? 17.845 -14.803 -0.937 1.00 30.11 261 VAL A O 1
ATOM 2039 N N . ALA A 1 262 ? 18.566 -14.110 1.081 1.00 28.88 262 ALA A N 1
ATOM 2040 C CA . ALA A 1 262 ? 17.964 -12.790 1.079 1.00 28.88 262 ALA A CA 1
ATOM 2041 C C . ALA A 1 262 ? 19.095 -11.773 0.883 1.00 28.88 262 ALA A C 1
ATOM 2043 O O . ALA A 1 262 ? 19.871 -11.529 1.804 1.00 28.88 262 ALA A O 1
ATOM 2044 N N . ILE A 1 263 ? 19.216 -11.196 -0.315 1.00 26.56 263 ILE A N 1
ATOM 2045 C CA . ILE A 1 263 ? 20.081 -10.029 -0.531 1.00 26.56 263 ILE A CA 1
ATOM 2046 C C . ILE A 1 263 ? 19.192 -8.799 -0.381 1.00 26.56 263 ILE A C 1
ATOM 2048 O O . ILE A 1 263 ? 18.468 -8.410 -1.294 1.00 26.56 263 ILE A O 1
ATOM 2052 N N . GLY A 1 264 ? 19.192 -8.238 0.824 1.00 23.42 264 GLY A N 1
ATOM 2053 C CA . GLY A 1 264 ? 18.455 -7.029 1.161 1.00 23.42 264 GLY A CA 1
ATOM 2054 C C . GLY A 1 264 ? 18.397 -6.840 2.669 1.00 23.42 264 GLY A C 1
ATOM 2055 O O . GLY A 1 264 ? 18.016 -7.750 3.404 1.00 23.42 264 GLY A O 1
ATOM 2056 N N . THR A 1 265 ? 18.798 -5.662 3.130 1.00 23.30 265 THR A N 1
ATOM 2057 C CA . THR A 1 265 ? 18.675 -5.252 4.526 1.00 23.30 265 THR A CA 1
ATOM 2058 C C . THR A 1 265 ? 17.202 -5.242 4.948 1.00 23.30 265 THR A C 1
ATOM 2060 O O . THR A 1 265 ? 16.354 -4.620 4.318 1.00 23.30 265 THR A O 1
ATOM 2063 N N . GLU A 1 266 ? 16.934 -6.020 5.995 1.00 29.61 266 GLU A N 1
ATOM 2064 C CA . GLU A 1 266 ? 15.756 -6.110 6.864 1.00 29.61 266 GLU A CA 1
ATOM 2065 C C . GLU A 1 266 ? 14.374 -5.600 6.376 1.00 29.61 266 GLU A C 1
ATOM 2067 O O . GLU A 1 266 ? 14.075 -4.410 6.304 1.00 29.61 266 GLU A O 1
ATOM 2072 N N . HIS A 1 267 ? 13.468 -6.581 6.287 1.00 36.28 267 HIS A N 1
ATOM 2073 C CA . HIS A 1 267 ? 12.001 -6.532 6.307 1.00 36.28 267 HIS A CA 1
ATOM 2074 C C . HIS A 1 267 ? 11.208 -6.250 5.016 1.00 36.28 267 HIS A C 1
ATOM 2076 O O . HIS A 1 267 ? 11.491 -5.376 4.198 1.00 36.28 267 HIS A O 1
ATOM 2082 N N . TYR A 1 268 ? 10.081 -6.977 4.981 1.00 36.22 268 TYR A N 1
ATOM 2083 C CA . TYR A 1 268 ? 8.915 -6.891 4.100 1.00 36.22 268 TYR A CA 1
ATOM 2084 C C . TYR A 1 268 ? 9.031 -7.593 2.745 1.00 36.22 268 TYR A C 1
ATOM 2086 O O . TYR A 1 268 ? 9.402 -6.964 1.771 1.00 36.22 268 TYR A O 1
ATOM 2094 N N . PHE A 1 269 ? 8.657 -8.879 2.720 1.00 30.45 269 PHE A N 1
ATOM 2095 C CA . PHE A 1 269 ? 7.717 -9.569 1.813 1.00 30.45 269 PHE A CA 1
ATOM 2096 C C . PHE A 1 269 ? 7.629 -11.022 2.315 1.00 30.45 269 PHE A C 1
ATOM 2098 O O . PHE A 1 269 ? 8.507 -11.826 2.035 1.00 30.45 269 PHE A O 1
ATOM 2105 N N . SER A 1 270 ? 6.612 -11.365 3.102 1.00 30.56 270 SER A N 1
ATOM 2106 C CA . SER A 1 270 ? 6.118 -12.748 3.123 1.00 30.56 270 SER A CA 1
ATOM 2107 C C . SER A 1 270 ? 4.841 -12.687 2.270 1.00 30.56 270 SER A C 1
ATOM 2109 O O . SER A 1 270 ? 4.060 -11.748 2.429 1.00 30.56 270 SER A O 1
ATOM 2111 N N . ASP A 1 271 ? 4.651 -13.470 1.210 1.00 29.50 271 ASP A N 1
ATOM 2112 C CA . ASP A 1 271 ? 5.108 -14.833 0.961 1.00 29.50 271 ASP A CA 1
ATOM 2113 C C . ASP A 1 271 ? 5.497 -15.030 -0.518 1.00 29.50 271 ASP A C 1
ATOM 2115 O O . ASP A 1 271 ? 4.659 -14.872 -1.403 1.00 29.50 271 ASP A O 1
ATOM 2119 N N . ALA A 1 272 ? 6.760 -15.383 -0.779 1.00 27.41 272 ALA A N 1
ATOM 2120 C CA . ALA A 1 272 ? 7.211 -16.160 -1.940 1.00 27.41 272 ALA A CA 1
ATOM 2121 C C . ALA A 1 272 ? 8.684 -16.548 -1.728 1.00 27.41 272 ALA A C 1
ATOM 2123 O O . ALA A 1 272 ? 9.602 -15.795 -2.044 1.00 27.41 272 ALA A O 1
ATOM 2124 N N . VAL A 1 273 ? 8.908 -17.715 -1.126 1.00 31.67 273 VAL A N 1
ATOM 2125 C CA . VAL A 1 273 ? 10.246 -18.283 -0.923 1.00 31.67 273 VAL A CA 1
ATOM 2126 C C . VAL A 1 273 ? 10.682 -18.950 -2.228 1.00 31.67 273 VAL A C 1
ATOM 2128 O O . VAL A 1 273 ? 10.034 -19.891 -2.684 1.00 31.67 273 VAL A O 1
ATOM 2131 N N . VAL A 1 274 ? 11.767 -18.470 -2.841 1.00 31.80 274 VAL A N 1
ATOM 2132 C CA . VAL A 1 274 ? 12.426 -19.162 -3.960 1.00 31.80 274 VAL A CA 1
ATOM 2133 C C . VAL A 1 274 ? 13.463 -20.116 -3.369 1.00 31.80 274 VAL A C 1
ATOM 2135 O O . VAL A 1 274 ? 14.425 -19.686 -2.735 1.00 31.80 274 VAL A O 1
ATOM 2138 N N . ASN A 1 275 ? 13.242 -21.417 -3.546 1.00 31.36 275 ASN A N 1
ATOM 2139 C CA . ASN A 1 275 ? 14.123 -22.467 -3.040 1.00 31.36 275 ASN A CA 1
ATOM 2140 C C . ASN A 1 275 ? 15.244 -22.743 -4.050 1.00 31.36 275 ASN A C 1
ATOM 2142 O O . ASN A 1 275 ? 14.968 -23.250 -5.135 1.00 31.36 275 ASN A O 1
ATOM 2146 N N . TYR A 1 276 ? 16.500 -22.476 -3.683 1.00 33.16 276 TYR A N 1
ATOM 2147 C CA . TYR A 1 276 ? 17.664 -22.940 -4.444 1.00 33.16 276 TYR A CA 1
ATOM 2148 C C . TYR A 1 276 ? 18.302 -24.169 -3.768 1.00 33.16 276 TYR A C 1
ATOM 2150 O O . TYR A 1 276 ? 18.492 -24.175 -2.547 1.00 33.16 276 TYR A O 1
ATOM 2158 N N . PRO A 1 277 ? 18.681 -25.212 -4.529 1.00 33.28 277 PRO A N 1
ATOM 2159 C CA . PRO A 1 277 ? 19.564 -26.270 -4.048 1.00 33.28 277 PRO A CA 1
ATOM 2160 C C . PRO A 1 277 ? 20.934 -25.698 -3.639 1.00 33.28 277 PRO A C 1
ATOM 2162 O O . PRO A 1 277 ? 21.551 -24.948 -4.397 1.00 33.28 277 PRO A O 1
ATOM 2165 N N . ARG A 1 278 ? 21.450 -26.098 -2.467 1.00 33.28 278 ARG A N 1
ATOM 2166 C CA . ARG A 1 278 ? 22.748 -25.658 -1.899 1.00 33.28 278 ARG A CA 1
ATOM 2167 C C . ARG A 1 278 ? 23.928 -25.557 -2.889 1.00 33.28 278 ARG A C 1
ATOM 2169 O O . ARG A 1 278 ? 24.664 -24.576 -2.786 1.00 33.28 278 ARG A O 1
ATOM 2176 N N . PRO A 1 279 ? 24.139 -26.497 -3.832 1.00 40.12 279 PRO A N 1
ATOM 2177 C CA . PRO A 1 279 ? 25.260 -26.409 -4.772 1.00 40.12 279 PRO A CA 1
ATOM 2178 C C . PRO A 1 279 ? 25.183 -25.184 -5.693 1.00 40.12 279 PRO A C 1
ATOM 2180 O O . PRO A 1 279 ? 26.202 -24.566 -5.981 1.00 40.12 279 PRO A O 1
ATOM 2183 N N . GLN A 1 280 ? 23.976 -24.792 -6.109 1.00 43.41 280 GLN A N 1
ATOM 2184 C CA . GLN A 1 280 ? 23.762 -23.653 -7.007 1.00 43.41 280 GLN A CA 1
ATOM 2185 C C . GLN A 1 280 ? 23.957 -22.319 -6.281 1.00 43.41 280 GLN A C 1
ATOM 2187 O O . GLN A 1 280 ? 24.430 -21.357 -6.874 1.00 43.41 280 GLN A O 1
ATOM 2192 N N . LEU A 1 281 ? 23.667 -22.283 -4.977 1.00 38.81 281 LEU A N 1
ATOM 2193 C CA . LEU A 1 281 ? 23.895 -21.110 -4.140 1.00 38.81 281 LEU A CA 1
ATOM 2194 C C . LEU A 1 281 ? 25.387 -20.789 -3.976 1.00 38.81 281 LEU A C 1
ATOM 2196 O O . LEU A 1 281 ? 25.776 -19.628 -4.037 1.00 38.81 281 LEU A O 1
ATOM 2200 N N . TYR A 1 282 ? 26.225 -21.813 -3.793 1.00 41.47 282 TYR A N 1
ATOM 2201 C CA . TYR A 1 282 ? 27.675 -21.633 -3.689 1.00 41.47 282 TYR A CA 1
ATOM 2202 C C . TYR A 1 282 ? 28.290 -21.123 -4.993 1.00 41.47 282 TYR A C 1
ATOM 2204 O O . TYR A 1 282 ? 29.178 -20.278 -4.950 1.00 41.47 282 TYR A O 1
ATOM 2212 N N . GLU A 1 283 ? 27.809 -21.591 -6.144 1.00 45.59 283 GLU A N 1
ATOM 2213 C CA . GLU A 1 283 ? 28.254 -21.078 -7.444 1.00 45.59 283 GLU A CA 1
ATOM 2214 C C . GLU A 1 283 ? 27.769 -19.639 -7.691 1.00 45.59 283 GLU A C 1
ATOM 2216 O O . GLU A 1 283 ? 28.537 -18.813 -8.178 1.00 45.59 283 GLU A O 1
ATOM 2221 N N . LEU A 1 284 ? 26.550 -19.291 -7.256 1.00 42.06 284 LEU A N 1
ATOM 2222 C CA . LEU A 1 284 ? 26.043 -17.915 -7.314 1.00 42.06 284 LEU A CA 1
ATOM 2223 C C . LEU A 1 284 ? 26.862 -16.957 -6.431 1.00 42.06 284 LEU A C 1
ATOM 2225 O O . LEU A 1 284 ? 27.173 -15.844 -6.842 1.00 42.06 284 LEU A O 1
ATOM 2229 N N . LEU A 1 285 ? 27.244 -17.396 -5.228 1.00 42.69 285 LEU A N 1
ATOM 2230 C CA . LEU A 1 285 ? 28.080 -16.615 -4.312 1.00 42.69 285 LEU A CA 1
ATOM 2231 C C . LEU A 1 285 ? 29.515 -16.459 -4.834 1.00 42.69 285 LEU A C 1
ATOM 2233 O O . LEU A 1 285 ? 30.083 -15.382 -4.706 1.00 42.69 285 LEU A O 1
ATOM 2237 N N . LYS A 1 286 ? 30.080 -17.483 -5.490 1.00 41.28 286 LYS A N 1
ATOM 2238 C CA . LYS A 1 286 ? 31.386 -17.380 -6.169 1.00 41.28 286 LYS A CA 1
ATOM 2239 C C . LYS A 1 286 ? 31.378 -16.393 -7.339 1.00 41.28 286 LYS A C 1
ATOM 2241 O O . LYS A 1 286 ? 32.420 -15.819 -7.640 1.00 41.28 286 LYS A O 1
ATOM 2246 N N . LEU A 1 287 ? 30.236 -16.215 -8.006 1.00 39.75 287 LEU A N 1
ATOM 2247 C CA . LEU A 1 287 ? 30.068 -15.233 -9.082 1.00 39.75 287 LEU A CA 1
ATOM 2248 C C . LEU A 1 287 ? 29.959 -13.791 -8.565 1.00 39.75 287 LEU A C 1
ATOM 2250 O O . LEU A 1 287 ? 30.263 -12.876 -9.317 1.00 39.75 287 LEU A O 1
ATOM 2254 N N . LEU A 1 288 ? 29.541 -13.594 -7.310 1.00 36.16 288 LEU A N 1
ATOM 2255 C CA . LEU A 1 288 ? 29.418 -12.279 -6.664 1.00 36.16 288 LEU A CA 1
ATOM 2256 C C . LEU A 1 288 ? 30.695 -11.832 -5.928 1.00 36.16 288 LEU A C 1
ATOM 2258 O O . LEU A 1 288 ? 30.800 -10.667 -5.561 1.00 36.16 288 LEU A O 1
ATOM 2262 N N . ASP A 1 289 ? 31.644 -12.747 -5.705 1.00 30.62 289 ASP A N 1
ATOM 2263 C CA . ASP A 1 289 ? 32.956 -12.488 -5.083 1.00 30.62 289 ASP A CA 1
ATOM 2264 C C . ASP A 1 289 ? 34.056 -12.181 -6.135 1.00 30.62 289 ASP A C 1
ATOM 2266 O O . ASP A 1 289 ? 35.255 -12.263 -5.861 1.00 30.62 289 ASP A O 1
ATOM 2270 N N . ARG A 1 290 ? 33.648 -11.854 -7.369 1.00 32.47 290 ARG A N 1
ATOM 2271 C CA . ARG A 1 290 ? 34.476 -11.356 -8.481 1.00 32.47 290 ARG A CA 1
ATOM 2272 C C . ARG A 1 290 ? 33.918 -10.038 -8.997 1.00 32.47 290 ARG A C 1
ATOM 2274 O O . ARG A 1 290 ? 34.745 -9.233 -9.478 1.00 32.47 290 ARG A O 1
#

Nearest PDB structures (foldseek):
  2nv9-assembly2_C  TM=3.339E-01  e=9.342E-04  Paramecium bursaria Chlorella virus 1
  7c0d-assembly1_A  TM=3.219E-01  e=5.587E-01  Azospirillum brasilense
  8j2x-assembly1_A  TM=2.492E-01  e=4.780E-01  Saccharothrix syringae
  3fkk-assembly1_A  TM=3.148E-01  e=1.042E+00  Azospirillum brasilense

Secondary structure (DSSP, 8-state):
-PPPHHHHHHHHHHHHH-TT--EEEEEE---TTSHHHHHHHHHHHHT--SEEEEEE--HHHHHHHHH-GGGS-SEEEE----HHHHHHHHHHHHHGGGT--EEEEEE--TTTS--HHHHHHHHHT-TT--EEEEEEEGGGHHHHHHHHHT---TT--EEEEEEE---------HHHHHHHHHHHHHHHHHHHHSGGGTT--EEEEEEEEETTS--HHHHHHHHHHHTHHHHTTSEEEEEEEEE----S------SSSEE----SSS----S----EEHHHHHHHHHHH--

Solvent-accessible surface area (backbone atoms only — not comparable to full-atom values): 16014 Å² total; per-residue (Å²): 130,83,78,50,69,66,59,51,49,51,49,38,54,52,59,73,68,46,85,83,54,37,68,50,76,44,78,33,65,86,38,62,96,37,79,57,25,52,52,40,17,59,48,53,43,70,44,63,32,55,30,41,34,36,30,45,41,47,48,38,55,51,53,21,39,75,73,37,63,84,28,54,35,35,26,40,30,42,55,50,84,47,38,72,22,46,61,42,41,29,61,45,38,52,72,39,10,86,57,31,34,31,42,35,38,45,47,57,54,59,94,44,46,50,70,61,66,56,38,45,59,15,56,57,55,23,75,48,35,33,31,42,32,41,33,28,37,67,91,15,47,69,49,50,46,57,51,53,74,69,48,63,44,52,69,25,30,33,40,36,41,32,42,37,54,58,91,66,90,65,95,61,57,69,64,59,52,51,52,48,52,34,51,52,49,22,52,50,36,53,59,54,62,35,74,46,28,62,44,39,44,35,41,33,41,34,43,34,35,53,57,87,75,55,72,57,70,61,57,52,50,50,41,49,58,52,34,45,71,39,50,79,72,25,53,69,44,82,44,81,43,62,60,65,80,87,62,94,62,89,74,79,74,91,75,78,82,67,56,83,86,80,92,68,88,82,86,90,78,88,87,80,87,78,86,46,59,50,73,60,51,55,55,53,50,59,63,70,77,109

pLDDT: mean 70.87, std 20.34, range [22.41, 95.44]

Sequence (290 aa):
CGWSDSSVQGLADVLAALPHVVHLRLGIDRFVGTRVGDTLADILVKMQLKSLAISGHCGVLMDCFRRDPSAIPRALAFDSVDMLAWRSFPSLLRQMSGHLELLGVSVHDRRISGDVSDLLSALEKCIMLGRLRLKTSMKSLDDLEDLLSRMHMSHLKEVHCILDLMSDSYQRTTTERIDKITNRTGIIADLFDEHRFSALKVVSFSFITDVHDFERPSMEARISATCAKLRERVTLTLRWTGRGTLQTGLKAQHASDHAVVAIGTEHYFSDAVVNYPRPQLYELLKLLDR

Foldseek 3Di:
DADDLVRLVVVLVVLQPDPPAQEEEDEDEDPAPPPSLLSSLVSLLVRQHQEYEYEYACRSVVNNCVVPVNSHHLYYEYDYLALVNLVCVLVNLQSCLARHQEYHYEQDDVVSHDDLVSNLVSPCSNLNHQEYEYEYEPVCLVVVLVSLLSHQAQNHAEYEYEYEDPDDPPPDDLVVSLVSVLVSLLSSLVSCVDNSNVNYAYYEYEYEEAPPSDPVVVSVVSNCVSNVVSVVRYHYYYHYHHDDDPPVDPPPPDDDQWDFDDPDPDDDDPDDGDTDGPVVVVVVVVVVVD